Protein AF-A0A0L6V8C5-F1 (afdb_monomer_lite)

Foldseek 3Di:
DDDDDDDDDDPDDPDDDDDDPDDDDPDPDPPPDDDDDDPVVVVVVVVVVVVVVVVVVVVVVVVVVVVVVVVVVVVVVVVVVVVVVVVVDQDCDPLNVVLLVVVLVVLVVVLVVCVPPPPRDDSLVSQQVDPPPLVVRVSCVPDHSVVSVVVVVVVVVVLVVCPDDVSCVVVVVVVVVVVVVVPPD

Organism: NCBI:txid27349

Secondary structure (DSSP, 8-state):
--------------------------------PPPPPPHHHHHHHHHHHHHHHHHHHHHHHHHHHHHHHHHHHHHHHHHHHHHHHHHTS----HHHHHHHHHHHHHHHHHHHHTTTSTTPPPHHHHHHT--TTGGG-HHHHTS-HHHHHHHHHHHHHHHHH--STHHHHHHHHHHHHHHTTSS--

pLDDT: mean 74.74, std 18.26, range [37.28, 93.75]

Sequence (185 aa):
MKRRQSIGIIKGETTVRSIINTALPPTSGQPKRIPRRIPEEIRLAELQLALRKAQKAQDKAAIIWKKEATKVAKEIFKAAKEATKAAARFSWTKEASLEHLSFVKIVKDEHADKSGQPGFKGFGKLFKSYTHRKEEFPLLASLDNDTLLRRHRALMNQCKSVTTLMCLEMLAYLRACWSLVLLDG

Structure (mmCIF, N/CA/C/O backbone):
data_AF-A0A0L6V8C5-F1
#
_entry.id   AF-A0A0L6V8C5-F1
#
loop_
_atom_site.group_PDB
_atom_site.id
_atom_site.type_symbol
_atom_site.label_atom_id
_atom_site.label_alt_id
_atom_site.label_comp_id
_atom_site.label_asym_id
_atom_site.label_entity_id
_atom_site.label_seq_id
_atom_site.pdbx_PDB_ins_code
_atom_site.Cartn_x
_atom_site.Cartn_y
_atom_site.Cartn_z
_atom_site.occupancy
_atom_site.B_iso_or_equiv
_atom_site.auth_seq_id
_atom_site.auth_comp_id
_atom_site.auth_asym_id
_atom_site.auth_atom_id
_atom_site.pdbx_PDB_model_num
ATOM 1 N N . MET A 1 1 ? -1.715 44.660 15.504 1.00 46.44 1 MET A N 1
ATOM 2 C CA . MET A 1 1 ? -3.160 44.898 15.727 1.00 46.44 1 MET A CA 1
ATOM 3 C C . MET A 1 1 ? -3.975 43.707 15.230 1.00 46.44 1 MET A C 1
ATOM 5 O O . MET A 1 1 ? -4.028 43.484 14.030 1.00 46.44 1 MET A O 1
ATOM 9 N N . LYS A 1 2 ? -4.593 42.937 16.134 1.00 46.34 2 LYS A N 1
ATOM 10 C CA . LYS A 1 2 ? -5.772 42.093 15.858 1.00 46.34 2 LYS A CA 1
ATOM 11 C C . LYS A 1 2 ? -6.424 41.748 17.200 1.00 46.34 2 LYS A C 1
ATOM 13 O O . LYS A 1 2 ? -5.846 41.032 18.010 1.00 46.34 2 LYS A O 1
ATOM 18 N N . ARG A 1 3 ? -7.582 42.362 17.450 1.00 44.06 3 ARG A N 1
ATOM 19 C CA . ARG A 1 3 ? -8.416 42.181 18.645 1.00 44.06 3 ARG A CA 1
ATOM 20 C C . ARG A 1 3 ? -8.993 40.762 18.636 1.00 44.06 3 ARG A C 1
ATOM 22 O O . ARG A 1 3 ? -9.586 40.367 17.638 1.00 44.06 3 ARG A O 1
ATOM 29 N N . ARG A 1 4 ? -8.864 40.019 19.737 1.00 44.25 4 ARG A N 1
ATOM 30 C CA . ARG A 1 4 ? -9.736 38.873 20.030 1.00 44.25 4 ARG A CA 1
ATOM 31 C C . ARG A 1 4 ? -10.744 39.327 21.078 1.00 44.25 4 ARG A C 1
ATOM 33 O O . ARG A 1 4 ? -10.355 39.671 22.188 1.00 44.25 4 ARG A O 1
ATOM 40 N N . GLN A 1 5 ? -12.009 39.389 20.677 1.00 50.09 5 GLN A N 1
ATOM 41 C CA . GLN A 1 5 ? -13.140 39.612 21.568 1.00 50.09 5 GLN A CA 1
ATOM 42 C C . GLN A 1 5 ? -13.370 38.350 22.403 1.00 50.09 5 GLN A C 1
ATOM 44 O O . GLN A 1 5 ? -13.468 37.243 21.875 1.00 50.09 5 GLN A O 1
ATOM 49 N N . SER A 1 6 ? -13.414 38.542 23.712 1.00 40.00 6 SER A N 1
ATOM 50 C CA . SER A 1 6 ? -13.792 37.575 24.732 1.00 40.00 6 SER A CA 1
ATOM 51 C C . SER A 1 6 ? -15.316 37.517 24.841 1.00 40.00 6 SER A C 1
ATOM 53 O O . SER A 1 6 ? -15.959 38.528 25.112 1.00 40.00 6 SER A O 1
ATOM 55 N N . ILE A 1 7 ? -15.897 36.331 24.653 1.00 44.75 7 ILE A N 1
ATOM 56 C CA . ILE A 1 7 ? -17.296 36.054 24.999 1.00 44.75 7 ILE A CA 1
ATOM 57 C C . ILE A 1 7 ? -17.321 35.676 26.482 1.00 44.75 7 ILE A C 1
ATOM 59 O O . ILE A 1 7 ? -16.731 34.675 26.891 1.00 44.75 7 ILE A O 1
ATOM 63 N N . GLY A 1 8 ? -17.944 36.536 27.287 1.00 39.84 8 GLY A N 1
ATOM 64 C CA . GLY A 1 8 ? -18.117 36.356 28.722 1.00 39.84 8 GLY A CA 1
ATOM 65 C C . GLY A 1 8 ? -19.214 35.344 29.043 1.00 39.84 8 GLY A C 1
ATOM 66 O O . GLY A 1 8 ? -20.306 35.401 28.485 1.00 39.84 8 GLY A O 1
ATOM 67 N N . ILE A 1 9 ? -18.928 34.442 29.983 1.00 42.22 9 ILE A N 1
ATOM 68 C CA . ILE A 1 9 ? -19.949 33.690 30.714 1.00 42.22 9 ILE A CA 1
ATOM 69 C C . ILE A 1 9 ? -20.163 34.422 32.037 1.00 42.22 9 ILE A C 1
ATOM 71 O O . ILE A 1 9 ? -19.266 34.502 32.877 1.00 42.22 9 ILE A O 1
ATOM 75 N N . ILE A 1 10 ? -21.359 34.983 32.180 1.00 47.09 10 ILE A N 1
ATOM 76 C CA . ILE A 1 10 ? -21.845 35.698 33.356 1.00 47.09 10 ILE A CA 1
ATOM 77 C C . ILE A 1 10 ? -22.035 34.670 34.481 1.00 47.09 10 ILE A C 1
ATOM 79 O O . ILE A 1 10 ? -22.960 33.863 34.446 1.00 47.09 10 ILE A O 1
ATOM 83 N N . LYS A 1 11 ? -21.145 34.676 35.480 1.00 44.81 11 LYS A N 1
ATOM 84 C CA . LYS A 1 11 ? -21.411 34.074 36.793 1.00 44.81 11 LYS A CA 1
ATOM 85 C C . LYS A 1 11 ? -22.070 35.143 37.657 1.00 44.81 11 LYS A C 1
ATOM 87 O O . LYS A 1 11 ? -21.386 36.014 38.187 1.00 44.81 11 LYS A O 1
ATOM 92 N N . GLY A 1 12 ? -23.395 35.083 37.739 1.00 42.22 12 GLY A N 1
ATOM 93 C CA . GLY A 1 12 ? -24.178 35.884 38.668 1.00 42.22 12 GLY A CA 1
ATOM 94 C C . GLY A 1 12 ? -23.887 35.491 40.116 1.00 42.22 12 GLY A C 1
ATOM 95 O O . GLY A 1 12 ? -24.110 34.354 40.523 1.00 42.22 12 GLY A O 1
ATOM 96 N N . GLU A 1 13 ? -23.368 36.482 40.837 1.00 37.28 13 GLU A N 1
ATOM 97 C CA . GLU A 1 13 ? -23.819 36.888 42.172 1.00 37.28 13 GLU A CA 1
ATOM 98 C C . GLU A 1 13 ? -23.463 36.003 43.370 1.00 37.28 13 GLU A C 1
ATOM 100 O O . GLU A 1 13 ? -24.285 35.341 43.999 1.00 37.28 13 GLU A O 1
ATOM 105 N N . THR A 1 14 ? -22.209 36.158 43.796 1.00 41.88 14 THR A N 1
ATOM 106 C CA . THR A 1 14 ? -21.832 36.071 45.210 1.00 41.88 14 THR A CA 1
ATOM 107 C C . THR A 1 14 ? -22.199 37.393 45.894 1.00 41.88 14 THR A C 1
ATOM 109 O O . THR A 1 14 ? -21.378 38.305 45.986 1.00 41.88 14 THR A O 1
ATOM 112 N N . THR A 1 15 ? -23.440 37.517 46.370 1.00 45.16 15 THR A N 1
ATOM 113 C CA . THR A 1 15 ? -23.835 38.638 47.233 1.00 45.16 15 THR A CA 1
ATOM 114 C C . THR A 1 15 ? -23.306 38.413 48.644 1.00 45.16 15 THR A C 1
ATOM 116 O O . THR A 1 15 ? -23.788 37.586 49.418 1.00 45.16 15 THR A O 1
ATOM 119 N N . VAL A 1 16 ? -22.267 39.193 48.922 1.00 49.00 16 VAL A N 1
ATOM 120 C CA . VAL A 1 16 ? -21.752 39.653 50.210 1.00 49.00 16 VAL A CA 1
ATOM 121 C C . VAL A 1 16 ? -22.842 39.687 51.288 1.00 49.00 16 VAL A C 1
ATOM 123 O O . VAL A 1 16 ? -23.758 40.504 51.232 1.00 49.00 16 VAL A O 1
ATOM 126 N N . ARG A 1 17 ? -22.704 38.863 52.331 1.00 43.28 17 ARG A N 1
ATOM 127 C CA . ARG A 1 17 ? -23.272 39.191 53.644 1.00 43.28 17 ARG A CA 1
ATOM 128 C C . ARG A 1 17 ? -22.142 39.610 54.563 1.00 43.28 17 ARG A C 1
ATOM 130 O O . ARG A 1 17 ? -21.447 38.797 55.164 1.00 43.28 17 ARG A O 1
ATOM 137 N N . SER A 1 18 ? -21.970 40.927 54.550 1.00 41.97 18 SER A N 1
ATOM 138 C CA . SER A 1 18 ? -21.188 41.722 55.475 1.00 41.97 18 SER A CA 1
ATOM 139 C C . SER A 1 18 ? -21.607 41.444 56.914 1.00 41.97 18 SER A C 1
ATOM 141 O O . SER A 1 18 ? -22.781 41.282 57.240 1.00 41.97 18 SER A O 1
ATOM 143 N N . ILE A 1 19 ? -20.580 41.422 57.743 1.00 50.91 19 ILE A N 1
ATOM 144 C CA . ILE A 1 19 ? -20.540 41.262 59.184 1.00 50.91 19 ILE A CA 1
ATOM 145 C C . ILE A 1 19 ? -21.398 42.338 59.864 1.00 50.91 19 ILE A C 1
ATOM 147 O O . ILE A 1 19 ? -21.210 43.527 59.617 1.00 50.91 19 ILE A O 1
ATOM 151 N N . ILE A 1 20 ? -22.279 41.921 60.774 1.00 47.78 20 ILE A N 1
ATOM 152 C CA . ILE A 1 20 ? -22.684 42.743 61.917 1.00 47.78 20 ILE A CA 1
ATOM 153 C C . ILE A 1 20 ? -22.223 41.975 63.153 1.00 47.78 20 ILE A C 1
ATOM 155 O O . ILE A 1 20 ? -22.870 41.033 63.606 1.00 47.78 20 ILE A O 1
ATOM 159 N N . ASN A 1 21 ? -21.051 42.357 63.654 1.00 50.25 21 ASN A N 1
ATOM 160 C CA . ASN A 1 21 ? -20.609 42.014 64.995 1.00 50.25 21 ASN A CA 1
ATOM 161 C C . ASN A 1 21 ? -21.364 42.929 65.962 1.00 50.25 21 ASN A C 1
ATOM 163 O O . ASN A 1 21 ? -20.958 44.067 66.183 1.00 50.25 21 ASN A O 1
ATOM 167 N N . THR A 1 22 ? -22.456 42.438 66.541 1.00 42.38 22 THR A N 1
ATOM 168 C CA . THR A 1 22 ? -23.004 43.005 67.776 1.00 42.38 22 THR A CA 1
ATOM 169 C C . THR A 1 22 ? -22.584 42.082 68.907 1.00 42.38 22 THR A C 1
ATOM 171 O O . THR A 1 22 ? -23.070 40.958 69.022 1.00 42.38 22 THR A O 1
ATOM 174 N N . ALA A 1 23 ? -21.618 42.542 69.700 1.00 52.25 23 ALA A N 1
ATOM 175 C CA . ALA A 1 23 ? -21.189 41.877 70.917 1.00 52.25 23 ALA A CA 1
ATOM 176 C C . ALA A 1 23 ? -22.384 41.741 71.876 1.00 52.25 23 ALA A C 1
ATOM 178 O O . ALA A 1 23 ? -22.923 42.738 72.352 1.00 52.25 23 ALA A O 1
ATOM 179 N N . LEU A 1 24 ? -22.796 40.501 72.141 1.00 56.25 24 LEU A N 1
ATOM 180 C CA . LEU A 1 24 ? -23.661 40.146 73.263 1.00 56.25 24 LEU A CA 1
ATOM 181 C C . LEU A 1 24 ? -22.771 39.718 74.445 1.00 56.25 24 LEU A C 1
ATOM 183 O O . LEU A 1 24 ? -21.725 39.103 74.218 1.00 56.25 24 LEU A O 1
ATOM 187 N N . PRO A 1 25 ? -23.145 40.052 75.694 1.00 56.91 25 PRO A N 1
ATOM 188 C CA . PRO A 1 25 ? -22.325 39.788 76.877 1.00 56.91 25 PRO A CA 1
ATOM 189 C C . PRO A 1 25 ? -22.156 38.277 77.112 1.00 56.91 25 PRO A C 1
ATOM 191 O O . PRO A 1 25 ? -22.995 37.497 76.644 1.00 56.91 25 PRO A O 1
ATOM 194 N N . PRO A 1 26 ? -21.111 37.837 77.848 1.00 50.41 26 PRO A N 1
ATOM 195 C CA . PRO A 1 26 ? -20.896 36.426 78.140 1.00 50.41 26 PRO A CA 1
ATOM 196 C C . PRO A 1 26 ? -22.040 35.929 79.023 1.00 50.41 26 PRO A C 1
ATOM 198 O O . PRO A 1 26 ? -22.045 36.092 80.240 1.00 50.41 26 PRO A O 1
ATOM 201 N N . THR A 1 27 ? -23.048 35.341 78.391 1.00 48.81 27 THR A N 1
ATOM 202 C CA . THR A 1 27 ? -24.119 34.642 79.084 1.00 48.81 27 THR A CA 1
ATOM 203 C C . THR A 1 27 ? -23.611 33.239 79.360 1.00 48.81 27 THR A C 1
ATOM 205 O O . THR A 1 27 ? -23.415 32.427 78.458 1.00 48.81 27 THR A O 1
ATOM 208 N N . SER A 1 28 ? -23.348 32.978 80.635 1.00 54.88 28 SER A N 1
ATOM 209 C CA . SER A 1 28 ? -23.200 31.643 81.191 1.00 54.88 28 SER A CA 1
ATOM 210 C C . SER A 1 28 ? -24.393 30.781 80.758 1.00 54.88 28 SER A C 1
ATOM 212 O O . SER A 1 28 ? -25.509 30.926 81.246 1.00 54.88 28 SER A O 1
ATOM 214 N N . GLY A 1 29 ? -24.172 29.894 79.791 1.00 49.31 29 GLY A N 1
ATOM 215 C CA . GLY A 1 29 ? -25.220 29.054 79.226 1.00 49.31 29 GLY A CA 1
ATOM 216 C C . GLY A 1 29 ? -24.625 27.744 78.746 1.00 49.31 29 GLY A C 1
ATOM 217 O O . GLY A 1 29 ? -23.838 27.716 77.806 1.00 49.31 29 GLY A O 1
ATOM 218 N N . GLN A 1 30 ? -24.975 26.663 79.436 1.00 59.91 30 GLN A N 1
ATOM 219 C CA . GLN A 1 30 ? -24.553 25.295 79.147 1.00 59.91 30 GLN A CA 1
ATOM 220 C C . GLN A 1 30 ? -24.720 24.921 77.661 1.00 59.91 30 GLN A C 1
ATOM 222 O O . 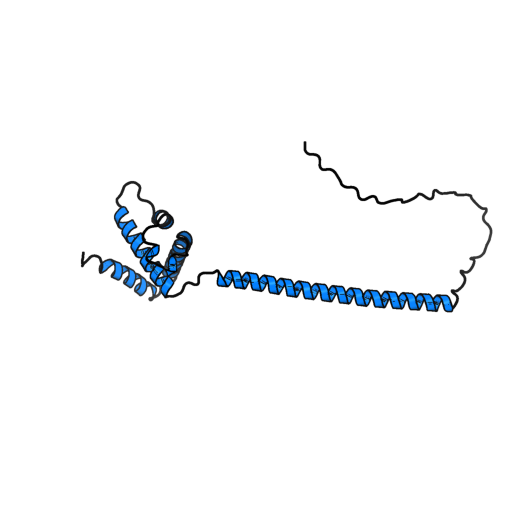GLN A 1 30 ? -25.618 25.451 76.999 1.00 59.91 30 GLN A O 1
ATOM 227 N N . PRO A 1 31 ? -23.918 23.975 77.126 1.00 52.31 31 PRO A N 1
ATOM 228 C CA . PRO A 1 31 ? -24.072 23.510 75.752 1.00 52.31 31 PRO A CA 1
ATOM 229 C C . PRO A 1 31 ? -25.503 23.008 75.527 1.00 52.31 31 PRO A C 1
ATOM 231 O O . PRO A 1 31 ? -25.907 21.961 76.035 1.00 52.31 31 PRO A O 1
ATOM 234 N N . LYS A 1 32 ? -26.291 23.770 74.761 1.00 59.53 32 LYS A N 1
ATOM 235 C CA . LYS A 1 32 ? -27.654 23.395 74.385 1.00 59.53 32 LYS A CA 1
ATOM 236 C C . LYS A 1 32 ? -27.545 22.190 73.449 1.00 59.53 32 LYS A C 1
ATOM 238 O O . LYS A 1 32 ? -27.153 22.329 72.292 1.00 59.53 32 LYS A O 1
ATOM 243 N N . ARG A 1 33 ? -27.813 20.989 73.978 1.00 58.34 33 ARG A N 1
ATOM 244 C CA . ARG A 1 33 ? -27.833 19.728 73.218 1.00 58.34 33 ARG A CA 1
ATOM 245 C C . ARG A 1 33 ? -28.687 19.916 71.961 1.00 58.34 33 ARG A C 1
ATOM 247 O O . ARG A 1 33 ? -29.869 20.236 72.067 1.00 58.34 33 ARG A O 1
ATOM 254 N N . ILE A 1 34 ? -28.090 19.696 70.790 1.00 63.19 34 ILE A N 1
ATOM 255 C CA . ILE A 1 34 ? -28.817 19.621 69.519 1.00 63.19 34 ILE A CA 1
ATOM 256 C C . ILE A 1 34 ? -29.884 18.519 69.668 1.00 63.19 34 ILE A C 1
ATOM 258 O O . ILE A 1 34 ? -29.540 17.427 70.139 1.00 63.19 34 ILE A O 1
ATOM 262 N N . PRO A 1 35 ? -31.159 18.773 69.318 1.00 67.19 35 PRO A N 1
ATOM 263 C CA . PRO A 1 35 ? -32.200 17.754 69.374 1.00 67.19 35 PRO A CA 1
ATOM 264 C C . PRO A 1 35 ? -31.779 16.518 68.572 1.00 67.19 35 PRO A C 1
ATOM 266 O O . PRO A 1 35 ? -31.280 16.633 67.451 1.00 67.19 35 PRO A O 1
ATOM 269 N N . ARG A 1 36 ? -31.962 15.322 69.143 1.00 71.69 36 ARG A N 1
ATOM 270 C CA . ARG A 1 36 ? -31.815 14.080 68.374 1.00 71.69 36 ARG A CA 1
ATOM 271 C C . ARG A 1 36 ? -32.854 14.115 67.250 1.00 71.69 36 ARG A C 1
ATOM 273 O O . ARG A 1 36 ? -34.011 14.419 67.525 1.00 71.69 36 ARG A O 1
ATOM 280 N N . ARG A 1 37 ? -32.433 13.827 66.013 1.00 67.75 37 ARG A N 1
ATOM 281 C CA . ARG A 1 37 ? -33.342 13.716 64.859 1.00 67.75 37 ARG A CA 1
ATOM 282 C C . ARG A 1 37 ? -34.509 12.795 65.199 1.00 67.75 37 ARG A C 1
ATOM 284 O O . ARG A 1 37 ? -34.307 11.762 65.843 1.00 67.75 37 ARG A O 1
ATOM 291 N N . ILE A 1 38 ? -35.703 13.171 64.758 1.00 79.50 38 ILE A N 1
ATOM 292 C CA . ILE A 1 38 ? -36.908 12.364 64.957 1.00 79.50 38 ILE A CA 1
ATOM 293 C C . ILE A 1 38 ? -36.742 11.076 64.124 1.00 79.50 38 ILE A C 1
ATOM 295 O O . ILE A 1 38 ? -36.203 11.150 63.017 1.00 79.50 38 ILE A O 1
ATOM 299 N N . PRO A 1 39 ? -37.170 9.890 64.605 1.00 79.19 39 PRO A N 1
ATOM 300 C CA . PRO A 1 39 ? -36.979 8.622 63.888 1.00 79.19 39 PRO A CA 1
ATOM 301 C C . PRO A 1 39 ? -37.428 8.644 62.418 1.00 79.19 39 PRO A C 1
ATOM 303 O O . PRO A 1 39 ? -36.798 8.025 61.563 1.00 79.19 39 PRO A O 1
ATOM 306 N N . GLU A 1 40 ? -38.471 9.411 62.108 1.00 83.44 40 GLU A N 1
ATOM 307 C CA . GLU A 1 40 ? -38.998 9.546 60.750 1.00 83.44 40 GLU A CA 1
ATOM 308 C C . GLU A 1 40 ? -38.079 10.363 59.822 1.00 83.44 40 GLU A C 1
ATOM 310 O O . GLU A 1 40 ? -37.899 10.025 58.653 1.00 83.44 40 GLU A O 1
ATOM 315 N N . GLU A 1 41 ? -37.393 11.380 60.350 1.00 85.12 41 GLU A N 1
ATOM 316 C CA . GLU A 1 41 ? -36.387 12.150 59.604 1.00 85.12 41 GLU A CA 1
ATOM 317 C C . GLU A 1 41 ? -35.159 11.295 59.263 1.00 85.12 41 GLU A C 1
ATOM 319 O O . GLU A 1 41 ? -34.533 11.484 58.217 1.00 85.12 41 GLU A O 1
ATOM 324 N N . ILE A 1 42 ? -34.814 10.339 60.134 1.00 84.75 42 ILE A N 1
ATOM 325 C CA . ILE A 1 42 ? -33.732 9.375 59.894 1.00 84.75 42 ILE A CA 1
ATOM 326 C C . ILE A 1 42 ? -34.120 8.448 58.739 1.00 84.75 42 ILE A C 1
ATOM 328 O O . ILE A 1 42 ? -33.350 8.320 57.787 1.00 84.75 42 ILE A O 1
ATOM 332 N N . ARG A 1 43 ? -35.338 7.894 58.763 1.00 87.19 43 ARG A N 1
ATOM 333 C CA . ARG A 1 43 ? -35.859 7.027 57.693 1.00 87.19 43 ARG A CA 1
ATOM 334 C C . ARG A 1 43 ? -35.895 7.731 56.339 1.00 87.19 43 ARG A C 1
ATOM 336 O O . ARG A 1 43 ? -35.440 7.176 55.341 1.00 87.19 43 ARG A O 1
ATOM 343 N N . LEU A 1 44 ? -36.372 8.975 56.292 1.00 87.94 44 LEU A N 1
ATOM 344 C CA . LEU A 1 44 ? -36.389 9.762 55.055 1.00 87.94 44 LEU A CA 1
ATOM 345 C C . LEU A 1 44 ? -34.974 10.056 54.537 1.00 87.94 44 LEU A C 1
ATOM 347 O O . LEU A 1 44 ? -34.723 9.948 53.334 1.00 87.94 44 LEU A O 1
ATOM 351 N N . ALA A 1 45 ? -34.030 10.381 55.424 1.00 87.25 45 ALA A N 1
ATOM 352 C CA . ALA A 1 45 ? -32.636 10.602 55.044 1.00 87.25 45 ALA A CA 1
ATOM 353 C C . ALA A 1 45 ? -31.961 9.321 54.516 1.00 87.25 45 ALA A C 1
ATOM 355 O O . ALA A 1 45 ? -31.188 9.380 53.555 1.00 87.25 45 ALA A O 1
ATOM 356 N N . GLU A 1 46 ? -32.271 8.163 55.102 1.00 92.38 46 GLU A N 1
ATOM 357 C CA . GLU A 1 46 ? -31.792 6.853 54.649 1.00 92.38 46 GLU A CA 1
ATOM 358 C C . GLU A 1 46 ? -32.354 6.484 53.273 1.00 92.38 46 GLU A C 1
ATOM 360 O O . GLU A 1 46 ? -31.588 6.092 52.388 1.00 92.38 46 GLU A O 1
ATOM 365 N N . LEU A 1 47 ? -33.655 6.696 53.047 1.00 91.31 47 LEU A N 1
ATOM 366 C CA . LEU A 1 47 ? -34.294 6.489 51.743 1.00 91.31 47 LEU A CA 1
ATOM 367 C C . LEU A 1 47 ? -33.692 7.399 50.663 1.00 91.31 47 LEU A C 1
ATOM 369 O O . LEU A 1 47 ? -33.356 6.937 49.571 1.00 91.31 47 LEU A O 1
ATOM 373 N N . GLN A 1 48 ? -33.469 8.680 50.971 1.00 91.56 48 GLN A N 1
ATOM 374 C CA . GLN A 1 48 ? -32.811 9.613 50.050 1.00 91.56 48 GLN A CA 1
ATOM 375 C C . GLN A 1 48 ? -31.364 9.206 49.743 1.00 91.56 48 GLN A C 1
ATOM 377 O O . GLN A 1 48 ? -30.900 9.342 48.606 1.00 91.56 48 GLN A O 1
ATOM 382 N N . LEU A 1 49 ? -30.632 8.697 50.737 1.00 91.50 49 LEU A N 1
ATOM 383 C CA . LEU A 1 49 ? -29.276 8.196 50.542 1.00 91.50 49 LEU A CA 1
ATOM 384 C C . LEU A 1 49 ? -29.267 6.935 49.668 1.00 91.50 49 LEU A C 1
ATOM 386 O O . LEU A 1 49 ? -28.417 6.826 48.781 1.00 91.50 49 LEU A O 1
ATOM 390 N N . ALA A 1 50 ? -30.205 6.013 49.890 1.00 90.44 50 ALA A N 1
ATOM 391 C CA . ALA A 1 50 ? -30.366 4.805 49.087 1.00 90.44 50 ALA A CA 1
ATOM 392 C C . ALA A 1 50 ? -30.674 5.149 47.621 1.00 90.44 50 ALA A C 1
ATOM 394 O O . ALA A 1 50 ? -29.996 4.650 46.722 1.00 90.44 50 ALA A O 1
ATOM 395 N N . LEU A 1 51 ? -31.591 6.091 47.377 1.00 92.00 51 LEU A N 1
ATOM 396 C CA . LEU A 1 51 ? -31.935 6.558 46.031 1.00 92.00 51 LEU A CA 1
ATOM 397 C C . LEU A 1 51 ? -30.736 7.213 45.332 1.00 92.00 51 LEU A C 1
ATOM 399 O O . LEU A 1 51 ? -30.411 6.876 44.193 1.00 92.00 51 LEU A O 1
ATOM 403 N N . ARG A 1 52 ? -29.994 8.083 46.030 1.00 92.25 52 ARG A N 1
ATOM 404 C CA . ARG A 1 52 ? -28.766 8.695 45.489 1.00 92.25 52 ARG A CA 1
ATOM 405 C C . ARG A 1 52 ? -27.684 7.664 45.169 1.00 92.25 52 ARG A C 1
ATOM 407 O O . ARG A 1 52 ? -26.936 7.849 44.209 1.00 92.25 52 ARG A O 1
ATOM 414 N N . LYS A 1 53 ? -27.557 6.604 45.971 1.00 92.38 53 LYS A N 1
ATOM 415 C CA . LYS A 1 53 ? -26.611 5.508 45.709 1.00 92.38 53 LYS A CA 1
ATOM 416 C C . LYS A 1 53 ? -27.037 4.688 44.489 1.00 92.38 53 LYS A C 1
ATOM 418 O O . LYS A 1 53 ? -26.183 4.403 43.652 1.00 92.38 53 LYS A O 1
ATOM 423 N N . ALA A 1 54 ? -28.327 4.382 44.360 1.00 90.12 54 ALA A N 1
ATOM 424 C CA . ALA A 1 54 ? -28.880 3.672 43.210 1.00 90.12 54 ALA A CA 1
ATOM 425 C C . ALA A 1 54 ? -28.682 4.462 41.906 1.00 90.12 54 ALA A C 1
ATOM 427 O O . ALA A 1 54 ? -28.146 3.918 40.942 1.00 90.12 54 ALA A O 1
ATOM 428 N N . GLN A 1 55 ? -28.985 5.766 41.904 1.00 91.12 55 GLN A N 1
ATOM 429 C CA . GLN A 1 55 ? -28.783 6.625 40.733 1.00 91.12 55 GLN A CA 1
ATOM 430 C C . GLN A 1 55 ? -27.311 6.667 40.305 1.00 91.12 55 GLN A C 1
ATOM 432 O O . GLN A 1 55 ? -26.982 6.439 39.145 1.00 91.12 55 GLN A O 1
ATOM 437 N N . LYS A 1 56 ? -26.392 6.850 41.262 1.00 92.94 56 LYS A N 1
ATOM 438 C CA . LYS A 1 56 ? -24.948 6.837 40.984 1.00 92.94 56 LYS A CA 1
ATOM 439 C C . LYS A 1 56 ? -24.463 5.504 40.415 1.00 92.94 56 LYS A C 1
ATOM 441 O O . LYS A 1 56 ? -23.507 5.495 39.641 1.00 92.94 56 LYS A O 1
ATOM 446 N N . ALA A 1 57 ? -25.055 4.382 40.822 1.00 89.25 57 ALA A N 1
ATOM 447 C CA . ALA A 1 57 ? -24.720 3.075 40.265 1.00 89.25 57 ALA A CA 1
ATOM 448 C C . ALA A 1 57 ? -25.185 2.961 38.803 1.00 89.25 57 ALA A C 1
ATOM 450 O O . ALA A 1 57 ? -24.409 2.514 37.957 1.00 89.25 57 ALA A O 1
ATOM 451 N N . GLN A 1 58 ? -26.392 3.442 38.492 1.00 88.44 58 GLN A N 1
ATOM 452 C CA . GLN A 1 58 ? -26.915 3.474 37.122 1.00 88.44 58 GLN A CA 1
ATOM 453 C C . GLN A 1 58 ? -26.097 4.395 36.208 1.00 88.44 58 GLN A C 1
ATOM 455 O O . GLN A 1 58 ? -25.714 3.985 35.112 1.00 88.44 58 GLN A O 1
ATOM 460 N N . ASP A 1 59 ? -25.734 5.592 36.672 1.00 90.50 59 ASP A N 1
ATOM 461 C CA . ASP A 1 59 ? -24.930 6.538 35.889 1.00 90.50 59 ASP A CA 1
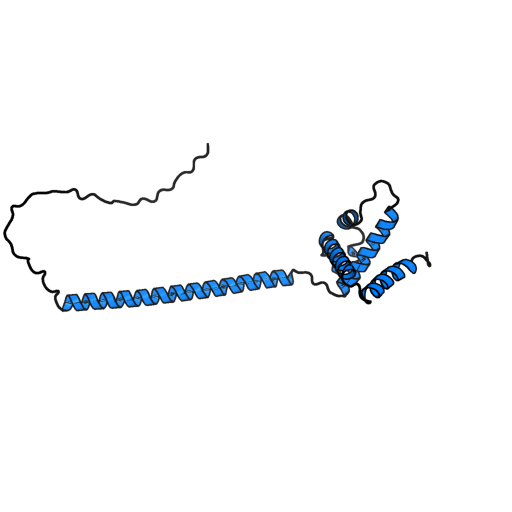ATOM 462 C C . ASP A 1 59 ? -23.545 5.957 35.560 1.00 90.50 59 ASP A C 1
ATOM 464 O O . ASP A 1 59 ? -23.058 6.070 34.432 1.00 90.50 59 ASP A O 1
ATOM 468 N N . LYS A 1 60 ? -22.915 5.269 36.523 1.00 90.31 60 LYS A N 1
ATOM 469 C CA . LYS A 1 60 ? -21.640 4.566 36.303 1.00 90.31 60 LYS A CA 1
ATOM 470 C C . LYS A 1 60 ? -21.776 3.465 35.258 1.00 90.31 60 LYS A C 1
ATOM 472 O O . LYS A 1 60 ? -20.921 3.375 34.378 1.00 90.31 60 LYS A O 1
ATOM 477 N N . ALA A 1 61 ? -22.840 2.665 35.329 1.00 86.19 61 ALA A N 1
ATOM 478 C CA . ALA A 1 61 ? -23.106 1.635 34.335 1.00 86.19 61 ALA A CA 1
ATOM 479 C C . ALA A 1 61 ? -23.274 2.261 32.941 1.00 86.19 61 ALA A C 1
ATOM 481 O O . ALA A 1 61 ? -22.576 1.868 32.009 1.00 86.19 61 ALA A O 1
ATOM 482 N N . ALA A 1 62 ? -24.099 3.302 32.802 1.00 86.88 62 ALA A N 1
ATOM 483 C CA . ALA A 1 62 ? -24.313 3.989 31.529 1.00 86.88 62 ALA A CA 1
ATOM 484 C C . ALA A 1 62 ? -23.016 4.577 30.939 1.00 86.88 62 ALA A C 1
ATOM 486 O O . ALA A 1 62 ? -22.801 4.524 29.727 1.00 86.88 62 ALA A O 1
ATOM 487 N N . ILE A 1 63 ? -22.122 5.109 31.779 1.00 86.81 63 ILE A N 1
ATOM 488 C CA . ILE A 1 63 ? -20.807 5.602 31.346 1.00 86.81 63 ILE A CA 1
ATOM 489 C C . ILE A 1 63 ? -19.932 4.458 30.820 1.00 86.81 63 ILE A C 1
ATOM 491 O O . ILE A 1 63 ? -19.276 4.630 29.793 1.00 86.81 63 ILE A O 1
ATOM 495 N N . ILE A 1 64 ? -19.910 3.306 31.497 1.00 89.38 64 ILE A N 1
ATOM 496 C CA . ILE A 1 64 ? -19.143 2.130 31.056 1.00 89.38 64 ILE A CA 1
ATOM 497 C C . ILE A 1 64 ? -19.669 1.639 29.706 1.00 89.38 64 ILE A C 1
ATOM 499 O O . ILE A 1 64 ? -18.889 1.501 28.769 1.00 89.38 64 ILE A O 1
ATOM 503 N N . TRP A 1 65 ? -20.988 1.489 29.566 1.00 87.06 65 TRP A N 1
ATOM 504 C CA . TRP A 1 65 ? -21.619 1.083 28.308 1.00 87.06 65 TRP A CA 1
ATOM 505 C C . TRP A 1 65 ? -21.301 2.041 27.156 1.00 87.06 65 TRP A C 1
ATOM 507 O O . TRP A 1 65 ? -20.916 1.601 26.076 1.00 87.06 65 TRP A O 1
ATOM 517 N N . LYS A 1 66 ? -21.379 3.360 27.379 1.00 88.19 66 LYS A N 1
ATOM 518 C CA . LYS A 1 66 ? -21.003 4.361 26.364 1.00 88.19 66 LYS A CA 1
ATOM 519 C C . LYS A 1 66 ? -19.520 4.278 25.991 1.00 88.19 66 LYS A C 1
ATOM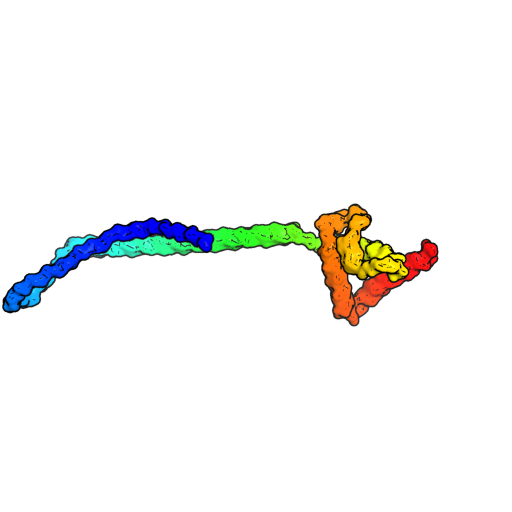 521 O O . LYS A 1 66 ? -19.171 4.426 24.820 1.00 88.19 66 LYS A O 1
ATOM 526 N N . LYS A 1 67 ? -18.632 4.043 26.960 1.00 90.44 67 LYS A N 1
ATOM 527 C CA . LYS A 1 67 ? -17.195 3.864 26.698 1.00 90.44 67 LYS A CA 1
ATOM 528 C C . LYS A 1 67 ? -16.927 2.613 25.867 1.00 90.44 67 LYS A C 1
ATOM 530 O O . LYS A 1 67 ? -16.173 2.694 24.902 1.00 90.44 67 LYS A O 1
ATOM 535 N N . GLU A 1 68 ? -17.585 1.504 26.180 1.00 84.88 68 GLU A N 1
ATOM 536 C CA . GLU A 1 68 ? -17.392 0.264 25.431 1.00 84.88 68 GLU A CA 1
ATOM 537 C C . GLU A 1 68 ? -17.969 0.376 24.017 1.00 84.88 68 GLU A C 1
ATOM 539 O O . GLU A 1 68 ? -17.278 0.084 23.045 1.00 84.88 68 GLU A O 1
ATOM 544 N N . ALA A 1 69 ? -19.170 0.943 23.868 1.00 86.12 69 ALA A N 1
ATOM 545 C CA . ALA A 1 69 ? -19.770 1.197 22.559 1.00 86.12 69 ALA A CA 1
ATOM 546 C C . ALA A 1 69 ? -18.907 2.130 21.690 1.00 86.12 69 ALA A C 1
ATOM 548 O O . ALA A 1 69 ? -18.704 1.875 20.504 1.00 86.12 69 ALA A O 1
ATOM 549 N N . THR A 1 70 ? -18.344 3.196 22.271 1.00 88.81 70 THR A N 1
ATOM 550 C CA . THR A 1 70 ? -17.455 4.107 21.528 1.00 88.81 70 THR A CA 1
ATOM 551 C C . THR A 1 70 ? -16.116 3.468 21.172 1.00 88.81 70 THR A C 1
ATOM 553 O O . THR A 1 70 ? -15.572 3.771 20.111 1.00 88.81 70 THR A O 1
ATOM 556 N N . LYS A 1 71 ? -15.581 2.577 22.011 1.00 92.38 71 LYS A N 1
ATOM 557 C CA . LYS A 1 71 ? -14.380 1.796 21.694 1.00 92.38 71 LYS A CA 1
ATOM 558 C C . LYS A 1 71 ? -14.645 0.841 20.532 1.00 92.38 71 LYS A C 1
ATOM 560 O O . LYS A 1 71 ? -13.901 0.869 19.559 1.00 92.38 71 LYS A O 1
ATOM 565 N N . VAL A 1 72 ? -15.741 0.085 20.585 1.00 88.88 72 VAL A N 1
ATOM 566 C CA . VAL A 1 72 ? -16.152 -0.823 19.504 1.00 88.88 72 VAL A CA 1
ATOM 567 C C . VAL A 1 72 ? -16.349 -0.057 18.192 1.00 88.88 72 VAL A C 1
ATOM 569 O O . VAL A 1 72 ? -15.788 -0.441 17.171 1.00 88.88 72 VAL A O 1
ATOM 572 N N . ALA A 1 73 ? -17.050 1.081 18.216 1.00 87.69 73 ALA A N 1
ATOM 573 C CA . ALA A 1 73 ? -17.244 1.908 17.024 1.00 87.69 73 ALA A CA 1
ATOM 574 C C . ALA A 1 73 ? -15.917 2.422 16.427 1.00 87.69 73 ALA A C 1
ATOM 576 O O . ALA A 1 73 ? -15.753 2.446 15.206 1.00 87.69 73 ALA A O 1
ATOM 577 N N . LYS A 1 74 ? -14.948 2.804 17.270 1.00 91.62 74 LYS A N 1
ATOM 578 C CA . LYS A 1 74 ? -13.613 3.230 16.818 1.00 91.62 74 LYS A CA 1
ATOM 579 C C . LYS A 1 74 ? -12.831 2.094 16.168 1.00 91.62 74 LYS A C 1
ATOM 581 O O . LYS A 1 74 ? -12.210 2.327 15.134 1.00 91.62 74 LYS A O 1
ATOM 586 N N . GLU A 1 75 ? -12.865 0.895 16.745 1.00 91.44 75 GLU A N 1
ATOM 587 C CA . GLU A 1 75 ? -12.191 -0.273 16.167 1.00 91.44 75 GLU A CA 1
ATOM 588 C C . GLU A 1 75 ? -12.810 -0.659 14.820 1.00 91.44 75 GLU A C 1
ATOM 590 O O . GLU A 1 75 ? -12.079 -0.867 13.855 1.00 91.44 75 GLU A O 1
ATOM 595 N N . ILE A 1 76 ? -14.143 -0.636 14.701 1.00 88.25 76 ILE A N 1
ATOM 596 C CA . ILE A 1 76 ? -14.834 -0.876 13.423 1.00 88.25 76 ILE A CA 1
ATOM 597 C C . ILE A 1 76 ? -14.412 0.162 12.375 1.00 88.25 76 ILE A C 1
ATOM 599 O O . ILE A 1 76 ? -14.065 -0.195 11.250 1.00 88.25 76 ILE A O 1
ATOM 603 N N . PHE A 1 77 ? -14.381 1.449 12.736 1.00 87.38 77 PHE A N 1
ATOM 604 C CA . PHE A 1 77 ? -13.962 2.508 11.815 1.00 87.38 77 PHE A CA 1
ATOM 605 C C . PHE A 1 77 ? -12.496 2.360 11.383 1.00 87.38 77 PHE A C 1
ATOM 607 O O . PHE A 1 77 ? -12.159 2.550 10.212 1.00 87.38 77 PHE A O 1
ATOM 614 N N . LYS A 1 78 ? -11.611 1.995 12.316 1.00 91.12 78 LYS A N 1
ATOM 615 C CA . LYS A 1 78 ? -10.198 1.743 12.029 1.00 91.12 78 LYS A CA 1
ATOM 616 C C . LYS A 1 78 ? -10.029 0.542 11.096 1.00 91.12 78 LYS A C 1
ATOM 618 O O . LYS A 1 78 ? -9.338 0.673 10.088 1.00 91.12 78 LYS A O 1
ATOM 623 N N . ALA A 1 79 ? -10.705 -0.570 11.3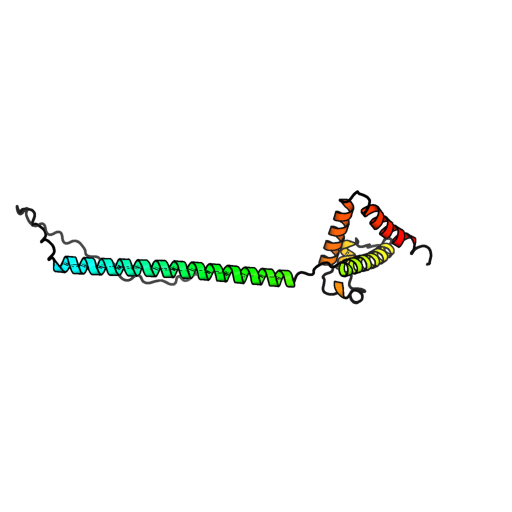76 1.00 84.38 79 ALA A N 1
ATOM 624 C CA . ALA A 1 79 ? -10.679 -1.768 10.543 1.00 84.38 79 ALA A CA 1
ATOM 625 C C . ALA A 1 79 ? -11.210 -1.491 9.129 1.00 84.38 79 ALA A C 1
ATOM 627 O O . ALA A 1 79 ? -10.581 -1.879 8.149 1.00 84.38 79 ALA A O 1
ATOM 628 N N . ALA A 1 80 ? -12.305 -0.736 8.995 1.00 79.56 80 ALA A N 1
ATOM 629 C CA . ALA A 1 80 ? -12.832 -0.326 7.693 1.00 79.56 80 ALA A CA 1
ATOM 630 C C . ALA A 1 80 ? -11.841 0.564 6.918 1.00 79.56 80 ALA A C 1
ATOM 632 O O . ALA A 1 80 ? -11.639 0.395 5.713 1.00 79.56 80 ALA A O 1
ATOM 633 N N . LYS A 1 81 ? -11.162 1.491 7.604 1.00 79.50 81 LYS A N 1
ATOM 634 C CA . LYS A 1 81 ? -10.121 2.337 7.000 1.00 79.50 81 LYS A CA 1
ATOM 635 C C . LYS A 1 81 ? -8.892 1.530 6.566 1.00 79.50 81 LYS A C 1
ATOM 637 O O . LYS A 1 81 ? -8.282 1.826 5.541 1.00 79.50 81 LYS A O 1
ATOM 642 N N . GLU A 1 82 ? -8.511 0.517 7.332 1.00 77.56 82 GLU A N 1
ATOM 643 C CA . GLU A 1 82 ? -7.414 -0.384 6.978 1.00 77.56 82 GLU A CA 1
ATOM 644 C C . GLU A 1 82 ? -7.792 -1.314 5.821 1.00 77.56 82 GLU A C 1
ATOM 646 O O . GLU A 1 82 ? -6.989 -1.472 4.905 1.00 77.56 82 GLU A O 1
ATOM 651 N N . ALA A 1 83 ? -9.019 -1.838 5.795 1.00 68.62 83 ALA A N 1
ATOM 652 C CA . ALA A 1 83 ? -9.533 -2.673 4.711 1.00 68.62 83 ALA A CA 1
ATOM 653 C C . ALA A 1 83 ? -9.649 -1.900 3.390 1.00 68.62 83 ALA A C 1
ATOM 655 O O . ALA A 1 83 ? -9.189 -2.377 2.358 1.00 68.62 83 ALA A O 1
ATOM 656 N N . THR A 1 84 ? -10.171 -0.672 3.415 1.00 65.94 84 THR A N 1
ATOM 657 C CA . THR A 1 84 ? -10.209 0.207 2.230 1.00 65.94 84 THR A CA 1
ATOM 658 C C . THR A 1 84 ? -8.807 0.570 1.750 1.00 65.94 84 THR A C 1
ATOM 660 O O . THR A 1 84 ? -8.528 0.516 0.555 1.00 65.94 84 THR A O 1
ATOM 663 N N . LYS A 1 85 ? -7.878 0.864 2.668 1.00 63.53 85 LYS A N 1
ATOM 664 C CA . LYS A 1 85 ? -6.469 1.092 2.325 1.00 63.53 85 LYS A CA 1
ATOM 665 C C . LYS A 1 85 ? -5.803 -0.163 1.758 1.00 63.53 85 LYS A C 1
ATOM 667 O O . LYS A 1 85 ? -4.963 -0.034 0.878 1.00 63.53 85 LYS A O 1
ATOM 672 N N . ALA A 1 86 ? -6.126 -1.353 2.259 1.00 58.09 86 ALA A N 1
ATOM 673 C CA . ALA A 1 86 ? -5.600 -2.615 1.747 1.00 58.09 86 ALA A CA 1
ATOM 674 C C . ALA A 1 86 ? -6.168 -2.937 0.359 1.00 58.09 86 ALA A C 1
ATOM 676 O O . ALA A 1 86 ? -5.399 -3.284 -0.528 1.00 58.09 86 ALA A O 1
ATOM 677 N N . ALA A 1 87 ? -7.468 -2.729 0.143 1.00 57.38 87 ALA A N 1
ATOM 678 C CA . ALA A 1 87 ? -8.109 -2.876 -1.161 1.00 57.38 87 ALA A CA 1
ATOM 679 C C . ALA A 1 87 ? -7.570 -1.871 -2.195 1.00 57.38 87 ALA A C 1
ATOM 681 O O . ALA A 1 87 ? -7.423 -2.203 -3.364 1.00 57.38 87 ALA A O 1
ATOM 682 N N . ALA A 1 88 ? -7.207 -0.659 -1.762 1.00 61.59 88 ALA A N 1
ATOM 683 C CA . ALA A 1 88 ? -6.581 0.353 -2.614 1.00 61.59 88 ALA A CA 1
ATOM 684 C C . ALA A 1 88 ? -5.081 0.111 -2.877 1.00 61.59 88 ALA A C 1
ATOM 686 O O . ALA A 1 88 ? -4.468 0.827 -3.671 1.00 61.59 88 ALA A O 1
ATOM 687 N N . ARG A 1 89 ? -4.443 -0.852 -2.198 1.00 67.44 89 ARG A N 1
ATOM 688 C CA . ARG A 1 89 ? -3.032 -1.171 -2.434 1.00 67.44 89 ARG A CA 1
ATOM 689 C C . ARG A 1 89 ? -2.931 -2.143 -3.595 1.00 67.44 89 ARG A C 1
ATOM 691 O O . ARG A 1 89 ? -3.292 -3.305 -3.464 1.00 67.44 89 ARG A O 1
ATOM 698 N N . PHE A 1 90 ? -2.348 -1.671 -4.691 1.00 78.19 90 PHE A N 1
ATOM 699 C CA . PHE A 1 90 ? -1.897 -2.532 -5.775 1.00 78.19 90 PHE A CA 1
ATOM 700 C C . PHE A 1 90 ? -0.996 -3.647 -5.222 1.00 78.19 90 PHE A C 1
ATOM 702 O O . PHE A 1 90 ? 0.068 -3.374 -4.651 1.00 78.19 90 PHE A O 1
ATOM 709 N N . SER A 1 91 ? -1.435 -4.897 -5.357 1.00 79.31 91 SER A N 1
ATOM 710 C CA . SER A 1 91 ? -0.635 -6.071 -5.033 1.00 79.31 91 SER A CA 1
ATOM 711 C C . SER A 1 91 ? 0.233 -6.429 -6.238 1.00 79.31 91 SER A C 1
ATOM 713 O O . SER A 1 91 ? -0.237 -6.528 -7.366 1.00 79.31 91 SER A O 1
ATOM 715 N N . TRP A 1 92 ? 1.534 -6.613 -6.008 1.00 85.81 92 TRP A N 1
ATOM 716 C CA . TRP A 1 92 ? 2.452 -7.049 -7.059 1.00 85.81 92 TRP A CA 1
ATOM 717 C C . TRP A 1 92 ? 2.242 -8.535 -7.335 1.00 85.81 92 TRP A C 1
ATOM 719 O O . TRP A 1 92 ? 2.860 -9.378 -6.685 1.00 85.81 92 TRP A O 1
ATOM 729 N N . THR A 1 93 ? 1.369 -8.847 -8.290 1.00 87.56 93 THR A N 1
ATOM 730 C CA . THR A 1 93 ? 1.248 -10.202 -8.832 1.00 87.56 93 THR A CA 1
ATOM 731 C C . THR A 1 93 ? 2.503 -10.572 -9.631 1.00 87.56 93 THR A C 1
ATOM 733 O O . THR A 1 93 ? 3.367 -9.726 -9.918 1.00 87.56 93 THR A O 1
ATOM 736 N N . LYS A 1 94 ? 2.643 -11.856 -9.971 1.00 84.88 94 LYS A N 1
ATOM 737 C CA . LYS A 1 94 ? 3.763 -12.341 -10.786 1.00 84.88 94 LYS A CA 1
ATOM 738 C C . LYS A 1 94 ? 3.720 -11.705 -12.177 1.00 84.88 94 LYS A C 1
ATOM 740 O O . LYS A 1 94 ? 4.741 -11.232 -12.664 1.00 84.88 94 LYS A O 1
ATOM 745 N N . GLU A 1 95 ? 2.528 -11.612 -12.749 1.00 87.69 95 GLU A N 1
ATOM 746 C CA . GLU A 1 95 ? 2.232 -11.047 -14.065 1.00 87.69 95 GLU A CA 1
ATOM 747 C C . GLU A 1 95 ? 2.563 -9.551 -14.095 1.00 87.69 95 GLU A C 1
ATOM 749 O O . GLU A 1 95 ? 3.348 -9.111 -14.931 1.00 87.69 95 GLU A O 1
ATOM 754 N N . ALA A 1 96 ? 2.097 -8.783 -13.102 1.00 88.50 96 ALA A N 1
ATOM 755 C CA . ALA A 1 96 ? 2.434 -7.366 -12.970 1.00 88.50 96 ALA A CA 1
ATOM 756 C C . ALA A 1 96 ? 3.942 -7.136 -12.795 1.00 88.50 96 ALA A C 1
ATOM 758 O O . ALA A 1 96 ? 4.500 -6.152 -13.280 1.00 88.50 96 ALA A O 1
ATOM 759 N N . SER A 1 97 ? 4.627 -8.047 -12.099 1.00 88.62 97 SER A N 1
ATOM 760 C CA . SER A 1 97 ? 6.079 -7.972 -11.940 1.00 88.62 97 SER A CA 1
ATOM 761 C C . SER A 1 97 ? 6.814 -8.245 -13.261 1.00 88.62 97 SER A C 1
ATOM 763 O O . SER A 1 97 ? 7.800 -7.566 -13.540 1.00 88.62 97 SER A O 1
ATOM 765 N N . LEU A 1 98 ? 6.337 -9.186 -14.085 1.00 90.00 98 LEU A N 1
ATOM 766 C CA . LEU A 1 98 ? 6.892 -9.474 -15.416 1.00 90.00 98 LEU A CA 1
ATOM 767 C C . LEU A 1 98 ? 6.655 -8.326 -16.403 1.00 90.00 98 LEU A C 1
ATOM 769 O O . LEU A 1 98 ? 7.588 -7.915 -17.096 1.00 90.00 98 LEU A O 1
ATOM 773 N N . GLU A 1 99 ? 5.448 -7.755 -16.420 1.00 92.69 99 GLU A N 1
ATOM 774 C CA . GLU A 1 99 ? 5.160 -6.544 -17.196 1.00 92.69 99 GLU A CA 1
ATOM 775 C C . GLU A 1 99 ? 6.074 -5.396 -16.765 1.00 92.69 99 GLU A C 1
ATOM 777 O O . GLU A 1 99 ? 6.654 -4.712 -17.604 1.00 92.69 99 GLU A O 1
ATOM 782 N N . HIS A 1 100 ? 6.289 -5.218 -15.457 1.00 93.06 100 HIS A N 1
ATOM 783 C CA . HIS A 1 100 ? 7.175 -4.172 -14.952 1.00 93.06 100 HIS A CA 1
ATOM 784 C C . HIS A 1 100 ? 8.626 -4.353 -15.406 1.00 93.06 100 HIS A C 1
ATOM 786 O O . HIS A 1 100 ? 9.273 -3.370 -15.770 1.00 93.06 100 HIS A O 1
ATOM 792 N N . LEU A 1 101 ? 9.140 -5.585 -15.412 1.00 91.62 101 LEU A N 1
ATOM 793 C CA . LEU A 1 101 ? 10.479 -5.870 -15.929 1.00 91.62 101 LEU A CA 1
ATOM 794 C C . LEU A 1 101 ? 10.576 -5.595 -17.433 1.00 91.62 101 LEU A C 1
ATOM 796 O O . LEU A 1 101 ? 11.564 -5.010 -17.874 1.00 91.62 101 LEU A O 1
ATOM 800 N N . SER A 1 102 ? 9.542 -5.957 -18.193 1.00 91.56 102 SER A N 1
ATOM 801 C CA . SER A 1 102 ? 9.463 -5.706 -19.637 1.00 91.56 102 SER A CA 1
ATOM 802 C C . SER A 1 102 ? 9.434 -4.207 -19.942 1.00 91.56 102 SER A C 1
ATOM 804 O O . SER A 1 102 ? 10.233 -3.719 -20.737 1.00 91.56 102 SER A O 1
ATOM 806 N N . PHE A 1 103 ? 8.607 -3.447 -19.222 1.00 93.12 103 PHE A N 1
ATOM 807 C CA . PHE A 1 103 ? 8.562 -1.989 -19.307 1.00 93.12 103 PHE A CA 1
ATOM 808 C C . PHE A 1 103 ? 9.916 -1.354 -18.971 1.00 93.12 103 PHE A C 1
ATOM 810 O O . PHE A 1 103 ? 10.430 -0.526 -19.719 1.00 93.12 103 PHE A O 1
ATOM 817 N N . VAL A 1 104 ? 10.543 -1.767 -17.863 1.00 92.31 104 VAL A N 1
ATOM 818 C CA . VAL A 1 104 ? 11.874 -1.273 -17.482 1.00 92.31 104 VAL A CA 1
ATOM 819 C C . VAL A 1 104 ? 12.910 -1.578 -18.561 1.00 92.31 104 VAL A C 1
ATOM 821 O O . VAL A 1 104 ? 13.757 -0.722 -18.807 1.00 92.31 104 VAL A O 1
ATOM 824 N N . LYS A 1 105 ? 12.859 -2.760 -19.190 1.00 91.31 105 LYS A N 1
ATOM 825 C CA . LYS A 1 105 ? 13.768 -3.134 -20.279 1.00 91.31 105 LYS A CA 1
ATOM 826 C C . LYS A 1 105 ? 13.677 -2.124 -21.423 1.00 91.31 105 LYS A C 1
ATOM 828 O O . LYS A 1 105 ? 14.681 -1.492 -21.723 1.00 91.31 105 LYS A O 1
ATOM 833 N N . ILE A 1 106 ? 12.473 -1.860 -21.931 1.00 91.94 106 ILE A N 1
ATOM 834 C CA . ILE A 1 106 ? 12.243 -0.887 -23.014 1.00 91.94 106 ILE A CA 1
ATOM 835 C C . ILE A 1 106 ? 12.807 0.495 -22.658 1.00 91.94 106 ILE A C 1
ATOM 837 O O . ILE A 1 106 ? 13.526 1.104 -23.448 1.00 91.94 106 ILE A O 1
ATOM 841 N N . VAL A 1 107 ? 12.527 0.990 -21.447 1.00 91.94 107 VAL A N 1
ATOM 842 C CA . VAL A 1 107 ? 13.021 2.309 -21.015 1.00 91.94 107 VAL A CA 1
ATOM 843 C C . VAL A 1 107 ? 14.547 2.329 -20.902 1.00 91.94 107 VAL A C 1
ATOM 845 O O . VAL A 1 107 ? 15.164 3.367 -21.135 1.00 91.94 107 VAL A O 1
ATOM 848 N N . LYS A 1 108 ? 15.171 1.212 -20.513 1.00 91.12 108 LYS A N 1
ATOM 849 C CA . LYS A 1 108 ? 16.632 1.092 -20.427 1.00 91.12 108 LYS A CA 1
ATOM 850 C C . LYS A 1 108 ? 17.284 1.003 -21.798 1.00 91.12 108 LYS A C 1
ATOM 852 O O . LYS A 1 108 ? 18.335 1.610 -21.959 1.00 91.12 108 LYS A O 1
ATOM 857 N N . ASP A 1 109 ? 16.670 0.313 -22.746 1.00 90.38 109 ASP A N 1
ATOM 858 C CA . ASP A 1 109 ? 17.177 0.207 -24.114 1.00 90.38 109 ASP A CA 1
ATOM 859 C C . ASP A 1 109 ? 17.171 1.601 -24.767 1.00 90.38 109 ASP A C 1
ATOM 861 O O . ASP A 1 109 ? 18.217 2.108 -25.161 1.00 90.38 109 ASP A O 1
ATOM 865 N N . GLU A 1 110 ? 16.054 2.334 -24.673 1.00 90.00 110 GLU A N 1
ATOM 866 C CA . GLU A 1 110 ? 15.998 3.734 -25.123 1.00 90.00 110 GLU A CA 1
ATOM 867 C C . GLU A 1 110 ? 16.975 4.665 -24.386 1.00 90.00 110 GLU A C 1
ATOM 869 O O . GLU A 1 110 ? 17.414 5.691 -24.914 1.00 90.00 110 GLU A O 1
ATOM 874 N N . HIS A 1 111 ? 17.240 4.383 -23.109 1.00 90.38 111 HIS A N 1
ATOM 875 C CA . HIS A 1 111 ? 18.207 5.141 -22.321 1.00 90.38 111 HIS A CA 1
ATOM 876 C C . HIS A 1 111 ? 19.632 4.867 -22.798 1.00 90.38 111 HIS A C 1
ATOM 878 O O . HIS A 1 111 ? 20.423 5.805 -22.877 1.00 90.38 111 HIS A O 1
ATOM 884 N N . ALA A 1 112 ? 19.948 3.619 -23.142 1.00 89.06 112 ALA A N 1
ATOM 885 C CA . ALA A 1 112 ? 21.243 3.222 -23.677 1.00 89.06 112 ALA A CA 1
ATOM 886 C C . ALA A 1 112 ? 21.513 3.895 -25.028 1.00 89.06 112 ALA A C 1
ATOM 888 O O . ALA A 1 112 ? 22.583 4.482 -25.193 1.00 89.06 112 ALA A O 1
ATOM 889 N N . ASP A 1 113 ? 20.521 3.948 -25.918 1.00 87.56 113 ASP A N 1
ATOM 890 C CA . ASP A 1 113 ? 20.631 4.634 -27.215 1.00 87.56 113 ASP A CA 1
ATOM 891 C C . ASP A 1 113 ? 20.960 6.128 -27.061 1.00 87.56 113 ASP A C 1
ATOM 893 O O . ASP A 1 113 ? 21.681 6.728 -27.858 1.00 87.56 113 ASP A O 1
ATOM 897 N N . LYS A 1 114 ? 20.465 6.748 -25.983 1.00 84.19 114 LYS A N 1
ATOM 898 C CA . LYS A 1 114 ? 20.670 8.174 -25.682 1.00 84.19 114 LYS A CA 1
ATOM 899 C C . LYS A 1 114 ? 21.962 8.448 -24.900 1.00 84.19 114 LYS A C 1
ATOM 901 O O . LYS A 1 114 ? 22.283 9.614 -24.669 1.00 84.19 114 LYS A O 1
ATOM 906 N N . SER A 1 115 ? 22.710 7.418 -24.493 1.00 82.00 115 SER A N 1
ATOM 907 C CA . SER A 1 115 ? 23.863 7.540 -23.581 1.00 82.00 115 SER A CA 1
ATOM 908 C C . SER A 1 115 ? 25.067 8.305 -24.133 1.00 82.00 115 SER A C 1
ATOM 910 O O . SER A 1 115 ? 25.861 8.820 -23.347 1.00 82.00 115 SER A O 1
ATOM 912 N N . GLY A 1 116 ? 25.160 8.467 -25.455 1.00 78.12 116 GLY A N 1
ATOM 913 C CA . GLY A 1 116 ? 26.199 9.263 -26.119 1.00 78.12 116 GLY A CA 1
ATOM 914 C C . GLY A 1 116 ? 25.812 10.711 -26.440 1.00 78.12 116 GLY A C 1
ATOM 915 O O . GLY A 1 116 ? 26.628 11.443 -26.995 1.00 78.12 116 GLY A O 1
ATOM 916 N N . GLN A 1 117 ? 24.583 11.144 -26.138 1.00 84.19 117 GLN A N 1
ATOM 917 C CA . GLN A 1 117 ? 24.096 12.463 -26.554 1.00 84.19 117 GLN A CA 1
ATOM 918 C C . GLN A 1 117 ? 24.405 13.566 -25.522 1.00 84.19 117 GLN A C 1
ATOM 920 O O . GLN A 1 117 ? 24.256 13.352 -24.312 1.00 84.19 117 GLN A O 1
ATOM 925 N N . PRO A 1 118 ? 24.777 14.784 -25.963 1.00 81.81 118 PRO A N 1
ATOM 926 C CA . PRO A 1 118 ? 24.914 15.925 -25.064 1.00 81.81 118 PRO A CA 1
ATOM 927 C C . PRO A 1 118 ? 23.574 16.219 -24.370 1.00 81.81 118 PRO A C 1
ATOM 929 O O . PRO A 1 118 ? 22.519 16.251 -24.998 1.00 81.81 118 PRO A O 1
ATOM 932 N N . GLY A 1 119 ? 23.605 16.413 -23.048 1.00 82.81 119 GLY A N 1
ATOM 933 C CA . GLY A 1 119 ? 22.390 16.579 -22.236 1.00 82.81 119 GLY A CA 1
ATOM 934 C C . GLY A 1 119 ? 21.762 15.270 -21.736 1.00 82.81 119 GLY A C 1
ATOM 935 O O . GLY A 1 119 ? 20.616 15.283 -21.273 1.00 82.81 119 GLY A O 1
ATOM 936 N N . PHE A 1 120 ? 22.501 14.156 -21.792 1.00 86.12 120 PHE A N 1
ATOM 937 C CA . PHE A 1 120 ? 22.074 12.853 -21.287 1.00 86.12 120 PHE A CA 1
ATOM 938 C C . PHE A 1 120 ? 21.489 12.923 -19.870 1.00 86.12 120 PHE A C 1
ATOM 940 O O . PHE A 1 120 ? 22.142 13.303 -18.893 1.00 86.12 120 PHE A O 1
ATOM 947 N N . LYS A 1 121 ? 20.220 12.528 -19.742 1.00 86.88 121 LYS A N 1
ATOM 948 C CA . LYS A 1 121 ? 19.536 12.449 -18.450 1.00 86.88 121 LYS A CA 1
ATOM 949 C C . LYS A 1 121 ? 19.844 11.102 -17.810 1.00 86.88 121 LYS A C 1
ATOM 951 O O . LYS A 1 121 ? 19.713 10.061 -18.444 1.00 86.88 121 LYS A O 1
ATOM 956 N N . GLY A 1 122 ? 20.166 11.104 -16.518 1.00 90.12 122 GLY A N 1
ATOM 957 C CA . GLY A 1 122 ? 20.282 9.858 -15.760 1.00 90.12 122 GLY A CA 1
ATOM 958 C C . GLY A 1 122 ? 18.978 9.049 -15.799 1.00 90.12 122 GLY A C 1
ATOM 959 O O . GLY A 1 122 ? 17.887 9.626 -15.775 1.00 90.12 122 GLY A O 1
ATOM 960 N N . PHE A 1 123 ? 19.094 7.718 -15.804 1.00 89.25 123 PHE A N 1
ATOM 961 C CA . PHE A 1 123 ? 17.977 6.781 -15.991 1.00 89.25 123 PHE A CA 1
ATOM 962 C C . PHE A 1 123 ? 16.756 7.106 -15.124 1.00 89.25 123 PHE A C 1
ATOM 964 O O . PHE A 1 123 ? 15.641 7.205 -15.617 1.00 89.25 123 PHE A O 1
ATOM 971 N N . GLY A 1 124 ? 16.956 7.359 -13.826 1.00 91.69 124 GLY A N 1
ATOM 972 C CA . GLY A 1 124 ? 15.846 7.664 -12.920 1.00 91.69 124 GLY A CA 1
ATOM 973 C C . GLY A 1 124 ? 15.086 8.948 -13.274 1.00 91.69 124 GLY A C 1
ATOM 974 O O . GLY A 1 124 ? 13.891 9.031 -13.006 1.00 91.69 124 GLY A O 1
ATOM 975 N N . LYS A 1 125 ? 15.755 9.941 -13.875 1.00 92.62 125 LYS A N 1
ATOM 976 C CA . LYS A 1 125 ? 15.116 11.182 -14.332 1.00 92.62 125 LYS A CA 1
ATOM 977 C C . LYS A 1 125 ? 14.342 10.944 -15.626 1.00 92.62 125 LYS A C 1
ATOM 979 O O . LYS A 1 125 ? 13.215 11.412 -15.722 1.00 92.62 125 LYS A O 1
ATOM 984 N N . LEU A 1 126 ? 14.918 10.182 -16.562 1.00 90.94 126 LEU A N 1
ATOM 985 C CA . LEU A 1 126 ? 14.234 9.764 -17.788 1.00 90.94 126 LEU A CA 1
ATOM 986 C C . LEU A 1 126 ? 12.970 8.956 -17.466 1.00 90.94 126 LEU A C 1
ATOM 988 O O . LEU A 1 126 ? 11.893 9.312 -17.929 1.00 90.94 126 LEU A O 1
ATOM 992 N N . PHE A 1 127 ? 13.098 7.937 -16.614 1.00 92.69 127 PHE A N 1
ATOM 993 C CA . PHE A 1 127 ? 12.024 7.016 -16.240 1.00 92.69 127 PHE A CA 1
ATOM 994 C C . PHE A 1 127 ? 10.818 7.735 -15.622 1.00 92.69 127 PHE A C 1
ATOM 996 O O . PHE A 1 127 ? 9.676 7.422 -15.932 1.00 92.69 127 PHE A O 1
ATOM 1003 N N . LYS A 1 128 ? 11.050 8.746 -14.774 1.00 92.88 128 LYS A N 1
ATOM 1004 C CA . LYS A 1 128 ? 9.970 9.562 -14.192 1.00 92.88 128 LYS A CA 1
ATOM 1005 C C . LYS A 1 128 ? 9.171 10.308 -15.261 1.00 92.88 128 LYS A C 1
ATOM 1007 O O . LYS A 1 128 ? 7.948 10.329 -15.191 1.00 92.88 128 LYS A O 1
ATOM 1012 N N . SER A 1 129 ? 9.860 10.894 -16.239 1.00 91.31 129 SER A N 1
ATOM 1013 C CA . SER A 1 129 ? 9.243 11.626 -17.352 1.00 91.31 129 SER A CA 1
ATOM 1014 C C . SER A 1 129 ? 8.769 10.733 -18.503 1.00 91.31 129 SER A C 1
ATOM 1016 O O . SER A 1 129 ? 8.303 11.257 -19.508 1.00 91.31 129 SER A O 1
ATOM 1018 N N . TYR A 1 130 ? 8.933 9.413 -18.401 1.00 90.31 130 TYR A N 1
ATOM 1019 C CA . TYR A 1 130 ? 8.632 8.493 -19.490 1.00 90.31 130 TYR A CA 1
ATOM 1020 C C . TYR A 1 130 ? 7.123 8.276 -19.612 1.00 90.31 130 TYR A C 1
ATOM 1022 O O . TYR A 1 130 ? 6.503 7.671 -18.742 1.00 90.31 130 TYR A O 1
ATOM 1030 N N . THR A 1 131 ? 6.520 8.795 -20.675 1.00 87.19 131 THR A N 1
ATOM 1031 C CA . THR A 1 131 ? 5.078 8.657 -20.944 1.00 87.19 131 THR A CA 1
ATOM 1032 C C . THR A 1 131 ? 4.780 7.732 -22.117 1.00 87.19 131 THR A C 1
ATOM 1034 O O . THR A 1 131 ? 3.648 7.281 -22.265 1.00 87.19 131 THR A O 1
ATOM 1037 N N . HIS A 1 132 ? 5.782 7.427 -22.939 1.00 83.50 132 HIS A N 1
ATOM 1038 C CA . HIS A 1 132 ? 5.624 6.570 -24.106 1.00 83.50 132 HIS A CA 1
ATOM 1039 C C . HIS A 1 132 ? 5.260 5.142 -23.688 1.00 83.50 132 HIS A C 1
ATOM 1041 O O . HIS A 1 132 ? 5.720 4.661 -22.657 1.00 83.50 132 HIS A O 1
ATOM 1047 N N . ARG A 1 133 ? 4.432 4.464 -24.489 1.00 80.81 133 ARG A N 1
ATOM 1048 C CA . ARG A 1 133 ? 4.182 3.013 -24.395 1.00 80.81 133 ARG A CA 1
ATOM 1049 C C . ARG A 1 133 ? 3.639 2.497 -23.058 1.00 80.81 133 ARG A C 1
ATOM 1051 O O . ARG A 1 133 ? 3.547 1.295 -22.855 1.00 80.81 133 ARG A O 1
ATOM 1058 N N . LYS A 1 134 ? 3.227 3.375 -22.137 1.00 83.62 134 LYS A N 1
ATOM 1059 C CA . LYS A 1 134 ? 2.636 2.959 -20.854 1.00 83.62 134 LYS A CA 1
ATOM 1060 C C . LYS A 1 134 ? 1.304 2.225 -21.052 1.00 83.62 134 LYS A C 1
ATOM 1062 O O . LYS A 1 134 ? 0.959 1.351 -20.266 1.00 83.62 134 LYS A O 1
ATOM 1067 N N . GLU A 1 135 ? 0.586 2.573 -22.113 1.00 84.38 135 GLU A N 1
ATOM 1068 C CA . GLU A 1 135 ? -0.692 1.968 -22.499 1.00 84.38 135 GLU A CA 1
ATOM 1069 C C . GLU A 1 135 ? -0.549 0.500 -22.936 1.00 84.38 135 GLU A C 1
ATOM 1071 O O . GLU A 1 135 ? -1.507 -0.258 -22.822 1.00 84.38 135 GLU A O 1
ATOM 1076 N N . GLU A 1 136 ? 0.651 0.070 -23.347 1.00 90.50 136 GLU A N 1
ATOM 1077 C CA . GLU A 1 136 ? 0.952 -1.327 -23.705 1.00 90.50 136 GLU A CA 1
ATOM 1078 C C . GLU A 1 136 ? 1.012 -2.253 -22.476 1.00 90.50 136 GLU A C 1
ATOM 1080 O O . GLU A 1 136 ? 0.990 -3.473 -22.616 1.00 90.50 136 GLU A O 1
ATOM 1085 N N . PHE A 1 137 ? 1.064 -1.680 -21.267 1.00 90.25 137 PHE A N 1
ATOM 1086 C CA . PHE A 1 137 ? 1.168 -2.403 -19.999 1.00 90.25 137 PHE A CA 1
ATOM 1087 C C . PHE A 1 137 ? -0.084 -2.164 -19.145 1.00 90.25 137 PHE A C 1
ATOM 1089 O O . PHE A 1 137 ? -0.061 -1.335 -18.224 1.00 90.25 137 PHE A O 1
ATOM 1096 N N . PRO A 1 138 ? -1.203 -2.858 -19.428 1.00 90.25 138 PRO A N 1
ATOM 1097 C CA . PRO A 1 138 ? -2.482 -2.597 -18.774 1.00 90.25 138 PRO A CA 1
ATOM 1098 C C . PRO A 1 138 ? -2.424 -2.811 -17.257 1.00 90.25 138 PRO A C 1
ATOM 1100 O O . PRO A 1 138 ? -3.078 -2.073 -16.519 1.00 90.25 138 PRO A O 1
ATOM 1103 N N . LEU A 1 139 ? -1.597 -3.744 -16.760 1.00 88.81 139 LEU A N 1
ATOM 1104 C CA . LEU A 1 139 ? -1.448 -3.972 -15.317 1.00 88.81 139 LEU A CA 1
ATOM 1105 C C . LEU A 1 139 ? -0.663 -2.851 -14.621 1.00 88.81 139 LEU A C 1
ATOM 1107 O O . LEU A 1 139 ? -0.729 -2.715 -13.399 1.00 88.81 139 LEU A O 1
ATOM 1111 N N . LEU A 1 140 ? 0.081 -2.043 -15.381 1.00 90.31 140 LEU A N 1
ATOM 1112 C CA . LEU A 1 140 ? 0.875 -0.922 -14.876 1.00 90.31 140 LEU A CA 1
ATOM 1113 C C . LEU A 1 140 ? 0.252 0.442 -15.184 1.00 90.31 140 LEU A C 1
ATOM 1115 O O . LEU A 1 140 ? 0.687 1.446 -14.616 1.00 90.31 140 LEU A O 1
ATOM 1119 N N . ALA A 1 141 ? -0.748 0.505 -16.066 1.00 87.56 141 ALA A N 1
ATOM 1120 C CA . ALA A 1 141 ? -1.341 1.751 -16.546 1.00 87.56 141 ALA A CA 1
ATOM 1121 C C . ALA A 1 141 ? -1.836 2.644 -15.394 1.00 87.56 141 ALA A C 1
ATOM 1123 O O . ALA A 1 141 ? -1.600 3.857 -15.398 1.00 87.56 141 ALA A O 1
ATOM 1124 N N . SER A 1 142 ? -2.419 2.032 -14.357 1.00 87.69 142 SER A N 1
ATOM 1125 C CA . SER A 1 142 ? -2.924 2.713 -13.160 1.00 87.69 142 SER A CA 1
ATOM 1126 C C . SER A 1 142 ? -1.840 3.169 -12.173 1.00 87.69 142 SER A C 1
ATOM 1128 O O . SER A 1 142 ? -2.162 3.822 -11.184 1.00 87.69 142 SER A O 1
ATOM 1130 N N . LEU A 1 143 ? -0.569 2.803 -12.379 1.00 89.81 143 LEU A N 1
ATOM 1131 C CA . LEU A 1 143 ? 0.527 3.087 -11.449 1.00 89.81 143 LEU A CA 1
ATOM 1132 C C . LEU A 1 143 ? 1.376 4.271 -11.891 1.00 89.81 143 LEU A C 1
ATOM 1134 O O . LEU A 1 143 ? 1.748 4.392 -13.055 1.00 89.81 143 LEU A O 1
ATOM 1138 N N . ASP A 1 144 ? 1.781 5.108 -10.942 1.00 91.56 144 ASP A N 1
ATOM 1139 C CA . ASP A 1 144 ? 2.720 6.194 -11.221 1.00 91.56 144 ASP A CA 1
ATOM 1140 C C . ASP A 1 144 ? 4.130 5.674 -11.529 1.00 91.56 144 ASP A C 1
ATOM 1142 O O . ASP A 1 144 ? 4.629 4.746 -10.881 1.00 91.56 144 ASP A O 1
ATOM 1146 N N . ASN A 1 145 ? 4.838 6.355 -12.435 1.00 93.25 145 ASN A N 1
ATOM 1147 C CA . ASN A 1 145 ? 6.233 6.046 -12.773 1.00 93.25 145 ASN A CA 1
ATOM 1148 C C . ASN A 1 145 ? 7.158 6.085 -11.548 1.00 93.25 145 ASN A C 1
ATOM 1150 O O . ASN A 1 145 ? 8.124 5.329 -11.464 1.00 93.25 145 ASN A O 1
ATOM 1154 N N . ASP A 1 146 ? 6.857 6.932 -10.562 1.00 91.62 146 ASP A N 1
ATOM 1155 C CA . ASP A 1 146 ? 7.586 6.957 -9.294 1.00 91.62 146 ASP A CA 1
ATOM 1156 C C . ASP A 1 146 ? 7.424 5.657 -8.499 1.00 91.62 146 ASP A C 1
ATOM 1158 O O . ASP A 1 146 ? 8.387 5.166 -7.902 1.00 91.62 146 ASP A O 1
ATOM 1162 N N . THR A 1 147 ? 6.228 5.072 -8.512 1.00 91.44 147 THR A N 1
ATOM 1163 C CA . THR A 1 147 ? 5.942 3.788 -7.863 1.00 91.44 147 THR A CA 1
ATOM 1164 C C . THR A 1 147 ? 6.674 2.655 -8.573 1.00 91.44 147 THR A C 1
ATOM 1166 O O . THR A 1 147 ? 7.344 1.852 -7.917 1.00 91.44 147 THR A O 1
ATOM 1169 N N . LEU A 1 148 ? 6.633 2.641 -9.907 1.00 92.75 148 LEU A N 1
ATOM 1170 C CA . LEU A 1 148 ? 7.370 1.686 -10.734 1.00 92.75 148 LEU A CA 1
ATOM 1171 C C . LEU A 1 148 ? 8.887 1.793 -10.489 1.00 92.75 148 LEU A C 1
ATOM 1173 O O . LEU A 1 148 ? 9.554 0.794 -10.230 1.00 92.75 148 LEU A O 1
ATOM 1177 N N . LEU A 1 149 ? 9.446 3.005 -10.454 1.00 93.75 149 LEU A N 1
ATOM 1178 C CA . LEU A 1 149 ? 10.877 3.206 -10.207 1.00 93.75 149 LEU A CA 1
ATOM 1179 C C . LEU A 1 149 ? 11.298 2.736 -8.805 1.00 93.75 149 LEU A C 1
ATOM 1181 O O . LEU A 1 149 ? 12.381 2.168 -8.637 1.00 93.75 149 LEU A O 1
ATOM 1185 N N . ARG A 1 150 ? 10.456 2.956 -7.786 1.00 92.75 150 ARG A N 1
ATOM 1186 C CA . ARG A 1 150 ? 10.687 2.437 -6.426 1.00 92.75 150 ARG A CA 1
ATOM 1187 C C . ARG A 1 150 ? 10.677 0.912 -6.408 1.00 92.75 150 ARG A C 1
ATOM 1189 O O . ARG A 1 150 ? 11.557 0.326 -5.776 1.00 92.75 150 ARG A O 1
ATOM 1196 N N . ARG A 1 151 ? 9.738 0.275 -7.116 1.00 92.19 151 ARG A N 1
ATOM 1197 C CA . ARG A 1 151 ? 9.678 -1.188 -7.236 1.00 92.19 151 ARG A CA 1
ATOM 1198 C C . ARG A 1 151 ? 10.935 -1.741 -7.896 1.00 92.19 151 ARG A C 1
ATOM 1200 O O . ARG A 1 151 ? 11.557 -2.627 -7.319 1.00 92.19 151 ARG A O 1
ATOM 1207 N N . HIS A 1 152 ? 11.358 -1.170 -9.020 1.00 91.19 152 HIS A N 1
ATOM 1208 C CA . HIS A 1 152 ? 12.594 -1.557 -9.695 1.00 91.19 152 HIS A CA 1
ATOM 1209 C C . HIS A 1 152 ? 13.814 -1.462 -8.764 1.00 91.19 152 HIS A C 1
ATOM 1211 O O . HIS A 1 152 ? 14.610 -2.393 -8.678 1.00 91.19 152 HIS A O 1
ATOM 1217 N N . ARG A 1 153 ? 13.954 -0.362 -8.010 1.00 91.00 153 ARG A N 1
ATOM 1218 C CA . ARG A 1 153 ? 15.049 -0.211 -7.032 1.00 91.00 153 ARG A CA 1
ATOM 1219 C C . ARG A 1 153 ? 14.993 -1.273 -5.936 1.00 91.00 153 ARG A C 1
ATOM 1221 O O . ARG A 1 153 ? 16.033 -1.812 -5.575 1.00 91.00 153 ARG A O 1
ATOM 1228 N N . ALA A 1 154 ? 13.802 -1.579 -5.424 1.00 89.38 154 ALA A N 1
ATOM 1229 C CA . ALA A 1 154 ? 13.624 -2.629 -4.428 1.00 89.38 154 ALA A CA 1
ATOM 1230 C C . ALA A 1 154 ? 14.026 -4.004 -4.983 1.00 89.38 154 ALA A C 1
ATOM 1232 O O . ALA A 1 154 ? 14.774 -4.712 -4.319 1.00 89.38 154 ALA A O 1
ATOM 1233 N N . LEU A 1 155 ? 13.609 -4.339 -6.210 1.00 86.75 155 LEU A N 1
ATOM 1234 C CA . LEU A 1 155 ? 14.006 -5.577 -6.893 1.00 86.75 155 LEU A CA 1
ATOM 1235 C C . LEU A 1 155 ? 15.523 -5.651 -7.082 1.00 86.75 155 LEU A C 1
ATOM 1237 O O . LEU A 1 155 ? 16.137 -6.654 -6.740 1.00 86.75 155 LEU A O 1
ATOM 1241 N N . MET A 1 156 ? 16.148 -4.566 -7.541 1.00 84.81 156 MET A N 1
ATOM 1242 C CA . MET A 1 156 ? 17.603 -4.497 -7.694 1.00 84.81 156 MET A CA 1
ATOM 1243 C C . MET A 1 156 ? 18.339 -4.669 -6.364 1.00 84.81 156 MET A C 1
ATOM 1245 O O . MET A 1 156 ? 19.364 -5.342 -6.311 1.00 84.81 156 MET A O 1
ATOM 1249 N N . ASN A 1 157 ? 17.827 -4.088 -5.279 1.00 84.38 157 ASN A N 1
ATOM 1250 C CA . ASN A 1 157 ? 18.419 -4.241 -3.952 1.00 84.38 157 ASN A CA 1
ATOM 1251 C C . ASN A 1 157 ? 18.250 -5.665 -3.412 1.00 84.38 157 ASN A C 1
ATOM 1253 O O . ASN A 1 157 ? 19.206 -6.213 -2.873 1.00 84.38 157 ASN A O 1
ATOM 1257 N N . GLN A 1 158 ? 17.082 -6.280 -3.614 1.00 79.50 158 GLN A N 1
ATOM 1258 C CA . GLN A 1 158 ? 16.847 -7.689 -3.288 1.00 79.50 158 GLN A CA 1
ATOM 1259 C C . GLN A 1 158 ? 17.813 -8.593 -4.060 1.00 79.50 158 GLN A C 1
ATOM 1261 O O . GLN A 1 158 ? 18.440 -9.467 -3.467 1.00 79.50 158 GLN A O 1
ATOM 1266 N N . CYS A 1 159 ? 18.028 -8.319 -5.349 1.00 68.69 159 CYS A N 1
ATOM 1267 C CA . CYS A 1 159 ? 18.975 -9.082 -6.156 1.00 68.69 159 CYS A CA 1
ATOM 1268 C C . CYS A 1 159 ? 20.425 -8.919 -5.672 1.00 68.69 159 CYS A C 1
ATOM 1270 O O . CYS A 1 159 ? 21.186 -9.878 -5.652 1.00 68.69 159 CYS A O 1
ATOM 1272 N N . LYS A 1 160 ? 20.813 -7.719 -5.230 1.00 69.38 160 LYS A N 1
ATOM 1273 C CA . LYS A 1 160 ? 22.147 -7.476 -4.657 1.00 69.38 160 LYS A CA 1
ATOM 1274 C C . LYS A 1 160 ? 22.358 -8.168 -3.310 1.00 69.38 160 LYS A C 1
ATOM 1276 O O . LYS A 1 160 ? 23.484 -8.533 -3.007 1.00 69.38 160 LYS A O 1
ATOM 1281 N N . SER A 1 161 ? 21.307 -8.309 -2.499 1.00 61.94 161 SER A N 1
ATOM 1282 C CA . SER A 1 161 ? 21.388 -8.984 -1.196 1.00 61.94 161 SER A CA 1
ATOM 1283 C C . SER A 1 161 ? 21.386 -10.509 -1.298 1.00 61.94 161 SER A C 1
ATOM 1285 O O . SER A 1 161 ? 21.898 -11.181 -0.409 1.00 61.94 161 SER A O 1
ATOM 1287 N N . VAL A 1 162 ? 20.819 -11.062 -2.373 1.00 57.91 162 VAL A N 1
ATOM 1288 C CA . VAL A 1 162 ? 20.779 -12.505 -2.624 1.00 57.91 162 VAL A CA 1
ATOM 1289 C C . VAL A 1 162 ? 21.983 -12.872 -3.491 1.00 57.91 162 VAL A C 1
ATOM 1291 O O . VAL A 1 162 ? 21.869 -13.151 -4.679 1.00 57.91 162 VAL A O 1
ATOM 1294 N N . THR A 1 163 ? 23.178 -12.844 -2.905 1.00 54.25 163 THR A N 1
ATOM 1295 C CA . THR A 1 163 ? 24.418 -13.314 -3.548 1.00 54.25 163 THR A CA 1
ATOM 1296 C C . THR A 1 163 ? 24.506 -14.844 -3.512 1.00 54.25 163 THR A C 1
ATOM 1298 O O . THR A 1 163 ? 25.519 -15.410 -3.121 1.00 54.25 163 THR A O 1
ATOM 1301 N N . THR A 1 164 ? 23.430 -15.545 -3.866 1.00 52.03 164 THR A N 1
ATOM 1302 C CA . THR A 1 164 ? 23.377 -17.012 -3.862 1.00 52.03 164 THR A CA 1
ATOM 1303 C C . THR A 1 164 ? 22.504 -17.497 -5.015 1.00 52.03 164 THR A C 1
ATOM 1305 O O . THR A 1 164 ? 21.291 -17.324 -4.996 1.00 52.03 164 THR A O 1
ATOM 1308 N N . LEU A 1 165 ? 23.165 -18.065 -6.034 1.00 54.28 165 LEU A N 1
ATOM 1309 C CA . LEU A 1 165 ? 22.689 -18.878 -7.175 1.00 54.28 165 LEU A CA 1
ATOM 1310 C C . LEU A 1 165 ? 21.453 -18.402 -7.981 1.00 54.28 165 LEU A C 1
ATOM 1312 O O . LEU A 1 165 ? 21.567 -18.247 -9.192 1.00 54.28 165 LEU A O 1
ATOM 1316 N N . MET A 1 166 ? 20.322 -18.061 -7.364 1.00 53.44 166 MET A N 1
ATOM 1317 C CA . MET A 1 166 ? 19.112 -17.567 -8.047 1.00 53.44 166 MET A CA 1
ATOM 1318 C C . MET A 1 166 ? 19.314 -16.198 -8.722 1.00 53.44 166 MET A C 1
ATOM 1320 O O . MET A 1 166 ? 18.742 -15.917 -9.775 1.00 53.44 166 MET A O 1
ATOM 1324 N N . CYS A 1 167 ? 20.165 -15.333 -8.159 1.00 52.25 167 CYS A N 1
ATOM 1325 C CA . CYS A 1 167 ? 20.509 -14.060 -8.798 1.00 52.25 167 CYS A CA 1
ATOM 1326 C C . CYS A 1 167 ? 21.414 -14.220 -10.007 1.00 52.25 167 CYS A C 1
ATOM 1328 O O . CYS A 1 167 ? 21.337 -13.395 -10.908 1.00 52.25 167 CYS A O 1
ATOM 1330 N N . LEU A 1 168 ? 22.254 -15.256 -10.053 1.00 53.34 168 LEU A N 1
ATOM 1331 C CA . LEU A 1 168 ? 23.054 -15.523 -11.241 1.00 53.34 168 LEU A CA 1
ATOM 1332 C C . LEU A 1 168 ? 22.169 -16.020 -12.374 1.00 53.34 168 LEU A C 1
ATOM 1334 O O . LEU A 1 168 ? 22.416 -15.612 -13.493 1.00 53.34 168 LEU A O 1
ATOM 1338 N N . GLU A 1 169 ? 21.102 -16.773 -12.104 1.00 56.50 169 GLU A N 1
ATOM 1339 C CA . GLU A 1 169 ? 20.123 -17.140 -13.132 1.00 56.50 169 GLU A CA 1
ATOM 1340 C C . GLU A 1 169 ? 19.279 -15.953 -13.588 1.00 56.50 169 GLU A C 1
ATOM 1342 O O . GLU A 1 169 ? 19.135 -15.765 -14.785 1.00 56.50 169 GLU A O 1
ATOM 1347 N N . MET A 1 170 ? 18.780 -15.088 -12.695 1.00 60.81 170 MET A N 1
ATOM 1348 C CA . MET A 1 170 ? 18.065 -13.879 -13.137 1.00 60.81 170 MET A CA 1
ATOM 1349 C C . MET A 1 170 ? 18.983 -12.868 -13.831 1.00 60.81 170 MET A C 1
ATOM 1351 O O . MET A 1 170 ? 18.573 -12.245 -14.806 1.00 60.81 170 MET A O 1
ATOM 1355 N N . LEU A 1 171 ? 20.226 -12.696 -13.372 1.00 61.84 171 LEU A N 1
ATOM 1356 C CA . LEU A 1 171 ? 21.209 -11.847 -14.047 1.00 61.84 171 LEU A CA 1
ATOM 1357 C C . LEU A 1 171 ? 21.699 -12.488 -15.344 1.00 61.84 171 LEU A C 1
ATOM 1359 O O . LEU A 1 171 ? 21.913 -11.757 -16.299 1.00 61.84 171 LEU A O 1
ATOM 1363 N N . ALA A 1 172 ? 21.835 -13.813 -15.419 1.00 62.00 172 ALA A N 1
ATOM 1364 C CA . ALA A 1 172 ? 22.124 -14.537 -16.653 1.00 62.00 172 ALA A CA 1
ATOM 1365 C C . ALA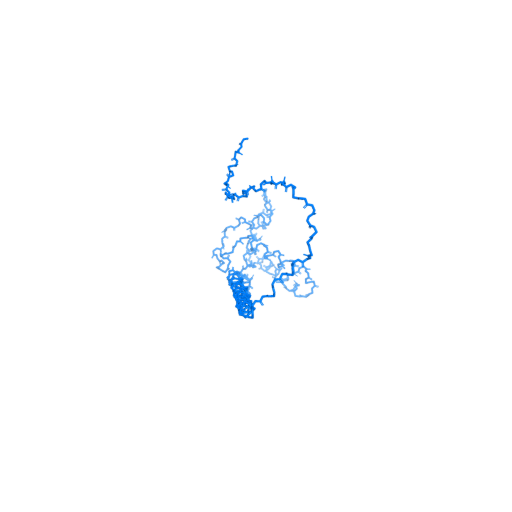 A 1 172 ? 20.932 -14.498 -17.603 1.00 62.00 172 ALA A C 1
ATOM 1367 O O . ALA A 1 172 ? 21.153 -14.361 -18.790 1.00 62.00 172 ALA A O 1
ATOM 1368 N N . TYR A 1 173 ? 19.690 -14.512 -17.121 1.00 61.34 173 TYR A N 1
ATOM 1369 C CA . TYR A 1 173 ? 18.491 -14.339 -17.938 1.00 61.34 173 TYR A CA 1
ATOM 1370 C C . TYR A 1 173 ? 18.395 -12.902 -18.456 1.00 61.34 173 TYR A C 1
ATOM 1372 O O . TYR A 1 173 ? 18.163 -12.691 -19.639 1.00 61.34 173 TYR A O 1
ATOM 1380 N N . LEU A 1 174 ? 18.681 -11.903 -17.615 1.00 60.12 174 LEU A N 1
ATOM 1381 C CA . LEU A 1 174 ? 18.795 -10.500 -18.025 1.00 60.12 174 LEU A CA 1
ATOM 1382 C C . LEU A 1 174 ? 19.981 -10.268 -18.979 1.00 60.12 174 LEU A C 1
ATOM 1384 O O . LEU A 1 174 ? 19.857 -9.466 -19.898 1.00 60.12 174 LEU A O 1
ATOM 1388 N N . ARG A 1 175 ? 21.105 -10.976 -18.810 1.00 61.28 175 ARG A N 1
ATOM 1389 C CA . ARG A 1 175 ? 22.310 -10.888 -19.658 1.00 61.28 175 ARG A CA 1
ATOM 1390 C C . ARG A 1 175 ? 22.198 -11.713 -20.946 1.00 61.28 175 ARG A C 1
ATOM 1392 O O . ARG A 1 175 ? 22.736 -11.310 -21.970 1.00 61.28 175 ARG A O 1
ATOM 1399 N N . ALA A 1 176 ? 21.458 -12.814 -20.938 1.00 55.16 176 ALA A N 1
ATOM 1400 C CA . ALA A 1 176 ? 21.103 -13.602 -22.115 1.00 55.16 176 ALA A CA 1
ATOM 1401 C C . ALA A 1 176 ? 20.032 -12.875 -22.931 1.00 55.16 176 ALA A C 1
ATOM 1403 O O . ALA A 1 176 ? 20.185 -12.748 -24.137 1.00 55.16 176 ALA A O 1
ATOM 1404 N N . CYS A 1 177 ? 19.033 -12.266 -22.282 1.00 52.69 177 CYS A N 1
ATOM 1405 C CA . CYS A 1 177 ? 18.096 -11.339 -22.927 1.00 52.69 177 CYS A CA 1
ATOM 1406 C C . CYS A 1 177 ? 18.773 -10.071 -23.470 1.00 52.69 177 CYS A C 1
ATOM 1408 O O . CYS A 1 177 ? 18.196 -9.418 -24.336 1.00 52.69 177 CYS A O 1
ATOM 1410 N N . TRP A 1 178 ? 19.952 -9.712 -22.948 1.00 52.12 178 TRP A N 1
ATOM 1411 C CA . TRP A 1 178 ? 20.825 -8.661 -23.484 1.00 52.12 178 TRP A CA 1
ATOM 1412 C C . TRP A 1 178 ? 21.645 -9.164 -24.688 1.00 52.12 178 TRP A C 1
ATOM 1414 O O . TRP A 1 178 ? 21.861 -8.411 -25.627 1.00 52.12 178 TRP A O 1
ATOM 1424 N N . SER A 1 179 ? 22.081 -10.429 -24.701 1.00 44.91 179 SER A N 1
ATOM 1425 C CA . SER A 1 179 ? 22.980 -10.970 -25.741 1.00 44.91 179 SER A CA 1
ATOM 1426 C C . SER A 1 179 ? 22.249 -11.556 -26.959 1.00 44.91 179 SER A C 1
ATOM 1428 O O . SER A 1 179 ? 22.762 -11.461 -28.066 1.00 44.91 179 SER A O 1
ATOM 1430 N N . LEU A 1 180 ? 21.045 -12.113 -26.790 1.00 44.19 180 LEU A N 1
AT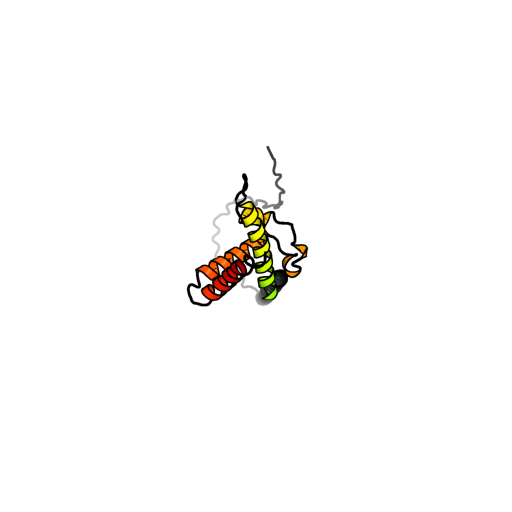OM 1431 C CA . LEU A 1 180 ? 20.233 -12.670 -27.887 1.00 44.19 180 LEU A CA 1
ATOM 1432 C C . LEU A 1 180 ? 19.582 -11.602 -28.778 1.00 44.19 180 LEU A C 1
ATOM 1434 O O . LEU A 1 180 ? 19.210 -11.899 -29.901 1.00 44.19 180 LEU A O 1
ATOM 1438 N N . VAL A 1 181 ? 19.464 -10.358 -28.307 1.00 50.44 181 VAL A N 1
ATOM 1439 C CA . VAL A 1 181 ? 18.892 -9.248 -29.096 1.00 50.44 181 VAL A CA 1
ATOM 1440 C C . VAL A 1 181 ? 19.970 -8.496 -29.897 1.00 50.44 181 VAL A C 1
ATOM 1442 O O . VAL A 1 181 ? 19.638 -7.673 -30.737 1.00 50.44 181 VAL A O 1
ATOM 1445 N N . LEU A 1 182 ? 21.260 -8.796 -29.688 1.00 46.47 182 LEU A N 1
ATOM 1446 C CA . LEU A 1 182 ? 22.374 -8.166 -30.415 1.00 46.47 182 LEU A CA 1
ATOM 1447 C C . LEU A 1 182 ? 22.904 -9.000 -31.600 1.00 46.47 182 LEU A C 1
ATOM 1449 O O . LEU A 1 182 ? 23.891 -8.604 -32.210 1.00 46.47 182 LEU A O 1
ATOM 1453 N N . LEU A 1 183 ? 22.303 -10.161 -31.887 1.00 43.25 183 LEU A N 1
ATOM 1454 C CA . LEU A 1 183 ? 22.756 -11.095 -32.931 1.00 43.25 183 LEU A CA 1
ATOM 1455 C C . LEU A 1 183 ? 21.727 -11.354 -34.047 1.00 43.25 183 LEU A C 1
ATOM 1457 O O . LEU A 1 183 ? 22.097 -11.968 -35.039 1.00 43.25 183 LEU A O 1
ATOM 1461 N N . ASP A 1 184 ? 20.500 -10.835 -33.927 1.00 38.91 184 ASP A N 1
ATOM 1462 C CA . ASP A 1 184 ? 19.449 -10.912 -34.961 1.00 38.91 184 ASP A CA 1
ATOM 1463 C C . ASP A 1 184 ? 18.927 -9.513 -35.374 1.00 38.91 184 ASP A C 1
ATOM 1465 O O . ASP A 1 184 ? 17.748 -9.344 -35.694 1.00 38.91 184 ASP A O 1
ATOM 1469 N N . GLY A 1 185 ? 19.790 -8.490 -35.335 1.00 40.59 185 GLY A N 1
ATOM 1470 C CA . GLY A 1 185 ? 19.493 -7.120 -35.776 1.00 40.59 185 GLY A CA 1
ATOM 1471 C C . GLY A 1 185 ? 20.565 -6.570 -36.700 1.00 40.59 185 GLY A C 1
ATOM 1472 O O . GLY A 1 185 ? 21.748 -6.635 -36.298 1.00 40.59 185 GLY A O 1
#

Radius of gyration: 41.39 Å; chains: 1; bounding box: 65×64×117 Å